Protein 2P8T (pdb70)

Structure (mmCIF, N/CA/C/O backbone):
data_2P8T
#
_entry.id   2P8T
#
_cell.length_a   34.709
_cell.length_b   60.971
_cell.length_c   84.434
_cell.angle_alpha   90.000
_cell.angle_beta   90.000
_cell.angle_gamma   90.000
#
_symmetry.space_group_name_H-M   'P 21 21 21'
#
loop_
_entity.id
_entity.type
_entity.pdbx_description
1 polymer 'Hypothetical protein PH0730'
2 water water
#
loop_
_atom_site.group_PDB
_atom_site.id
_atom_site.type_symbol
_atom_site.label_atom_id
_atom_site.label_alt_id
_atom_site.label_comp_id
_atom_site.label_asym_id
_atom_site.label_entity_id
_atom_site.label_seq_id
_atom_site.pdbx_PDB_ins_code
_atom_site.Cartn_x
_atom_site.Cartn_y
_atom_site.Cartn_z
_atom_site.occupancy
_atom_site.B_iso_or_equiv
_atom_site.auth_seq_id
_atom_site.auth_comp_id
_atom_site.auth_asym_id
_atom_site.auth_atom_id
_atom_site.pdbx_PDB_model_num
ATOM 1 N N . GLU A 1 14 ? -2.491 -0.875 -5.681 1.00 36.40 14 GLU A N 1
ATOM 2 C CA . GLU A 1 14 ? -2.049 -2.259 -5.324 1.00 36.07 14 GLU A CA 1
ATOM 3 C C . GLU A 1 14 ? -0.589 -2.307 -4.857 1.00 34.66 14 GLU A C 1
ATOM 4 O O . GLU A 1 14 ? -0.150 -3.316 -4.296 1.00 35.56 14 GLU A O 1
ATOM 10 N N . TYR A 1 15 ? 0.159 -1.236 -5.119 1.00 33.03 15 TYR A N 1
ATOM 11 C CA . TYR A 1 15 ? 1.504 -1.042 -4.532 1.00 30.64 15 TYR A CA 1
ATOM 12 C C . TYR A 1 15 ? 1.730 0.432 -4.235 1.00 29.58 15 TYR A C 1
ATOM 13 O O . TYR A 1 15 ? 1.121 1.299 -4.868 1.00 29.74 15 TYR A O 1
ATOM 22 N N . THR A 1 16 ? 2.625 0.710 -3.285 1.00 28.57 16 THR A N 1
ATOM 23 C CA . THR A 1 16 ? 2.863 2.070 -2.806 1.00 27.31 16 THR A CA 1
ATOM 24 C C . THR A 1 16 ? 4.284 2.544 -3.149 1.00 26.19 16 THR A C 1
ATOM 25 O O . THR A 1 16 ? 5.110 1.741 -3.561 1.00 25.23 16 THR A O 1
ATOM 29 N N . VAL A 1 17 ? 4.558 3.846 -2.979 1.00 24.99 17 VAL A N 1
ATOM 30 C CA . VAL A 1 17 ? 5.925 4.370 -3.147 1.00 24.72 17 VAL A CA 1
ATOM 31 C C . VAL A 1 17 ? 6.899 3.634 -2.204 1.00 24.45 17 VAL A C 1
ATOM 32 O O . VAL A 1 17 ? 8.059 3.408 -2.554 1.00 23.47 17 VAL A O 1
ATOM 36 N N . GLU A 1 18 ? 6.408 3.209 -1.037 1.00 23.91 18 GLU A N 1
ATOM 37 C CA . GLU A 1 18 ? 7.255 2.508 -0.085 1.00 24.01 18 GLU A CA 1
ATOM 38 C C . GLU A 1 18 ? 7.626 1.151 -0.642 1.00 23.61 18 GLU A C 1
ATOM 39 O O . GLU A 1 18 ? 8.725 0.683 -0.421 1.00 22.29 18 GLU A O 1
ATOM 45 N N . ASP A 1 19 ? 6.700 0.515 -1.372 1.00 23.90 19 ASP A N 1
ATOM 46 C CA . ASP A 1 19 ? 7.007 -0.742 -2.041 1.00 24.35 19 ASP A CA 1
ATOM 47 C C . ASP A 1 19 ? 8.042 -0.529 -3.154 1.00 22.89 19 ASP A C 1
ATOM 48 O O . ASP A 1 19 ? 8.932 -1.349 -3.324 1.00 23.42 19 ASP A O 1
ATOM 53 N N . VAL A 1 20 ? 7.912 0.554 -3.916 1.00 22.13 20 VAL A N 1
ATOM 54 C CA . VAL A 1 20 ? 8.885 0.882 -4.977 1.00 21.67 20 VAL A CA 1
ATOM 55 C C . VAL A 1 20 ? 10.245 1.047 -4.314 1.00 21.15 20 VAL A C 1
ATOM 56 O O . VAL A 1 20 ? 11.211 0.367 -4.695 1.00 21.04 20 VAL A O 1
ATOM 60 N N . LEU A 1 21 ? 10.307 1.893 -3.284 1.00 19.79 21 LEU A N 1
ATOM 61 C CA . LEU A 1 21 ? 11.593 2.119 -2.596 1.00 18.89 21 LEU A CA 1
ATOM 62 C C . LEU A 1 21 ? 12.183 0.821 -2.054 1.00 18.95 21 LEU A C 1
ATOM 63 O O . LEU A 1 21 ? 13.376 0.563 -2.231 1.00 19.79 21 LEU A O 1
ATOM 68 N N . ALA A 1 22 ? 11.343 -0.016 -1.429 1.00 20.05 22 ALA A N 1
ATOM 69 C CA . ALA A 1 22 ? 11.775 -1.309 -0.911 1.00 19.98 22 ALA A CA 1
ATOM 70 C C . ALA A 1 22 ? 12.400 -2.208 -1.972 1.00 20.95 22 ALA A C 1
ATOM 71 O O . ALA A 1 22 ? 13.448 -2.814 -1.729 1.00 20.50 22 ALA A O 1
ATOM 73 N N . VAL A 1 23 ? 11.760 -2.305 -3.138 1.00 21.15 23 VAL A N 1
ATOM 74 C CA . VAL A 1 23 ? 12.283 -3.159 -4.210 1.00 21.50 23 VAL A CA 1
ATOM 75 C C . VAL A 1 23 ? 13.683 -2.695 -4.633 1.00 21.49 23 VAL A C 1
ATOM 76 O O . VAL A 1 23 ? 14.586 -3.504 -4.799 1.00 21.68 23 VAL A O 1
ATOM 80 N N . ILE A 1 24 ? 13.857 -1.389 -4.773 1.00 21.20 24 ILE A N 1
ATOM 81 C CA . ILE A 1 24 ? 15.137 -0.813 -5.163 1.00 22.52 24 ILE A CA 1
ATOM 82 C C . ILE A 1 24 ? 16.208 -1.062 -4.098 1.00 22.98 24 ILE A C 1
ATOM 83 O O . ILE A 1 24 ? 17.345 -1.395 -4.444 1.00 22.99 24 ILE A O 1
ATOM 88 N N . PHE A 1 25 ? 15.850 -0.905 -2.829 1.00 23.77 25 PHE A N 1
ATOM 89 C CA . PHE A 1 25 ? 16.747 -1.353 -1.748 1.00 24.47 25 PHE A CA 1
ATOM 90 C C . PHE A 1 25 ? 17.088 -2.846 -1.854 1.00 25.37 25 PHE A C 1
ATOM 91 O O . PHE A 1 25 ? 18.248 -3.242 -1.689 1.00 25.00 25 PHE A O 1
ATOM 99 N N . LEU A 1 26 ? 16.082 -3.676 -2.127 1.00 26.41 26 LEU A N 1
ATOM 100 C CA . LEU A 1 26 ? 16.283 -5.133 -2.147 1.00 27.60 26 LEU A CA 1
ATOM 101 C C . LEU A 1 26 ? 17.166 -5.599 -3.289 1.00 28.99 26 LEU A C 1
ATOM 102 O O . LEU A 1 26 ? 17.973 -6.518 -3.119 1.00 29.22 26 LEU A O 1
ATOM 107 N N . LEU A 1 27 ? 17.021 -4.953 -4.444 1.00 29.58 27 LEU A N 1
ATOM 108 C CA . LEU A 1 27 ? 17.725 -5.357 -5.664 1.00 31.39 27 LEU A CA 1
ATOM 109 C C . LEU A 1 27 ? 19.206 -4.946 -5.734 1.00 32.54 27 LEU A C 1
ATOM 110 O O . LEU A 1 27 ? 19.760 -4.751 -6.820 1.00 33.28 27 LEU A O 1
ATOM 115 N N . LYS A 1 28 ? 19.854 -4.817 -4.577 1.00 34.60 28 LYS A N 1
ATOM 116 C CA . LYS A 1 28 ? 21.315 -4.682 -4.529 1.00 36.91 28 LYS A CA 1
ATOM 117 C C . LYS A 1 28 ? 21.942 -5.943 -5.115 1.00 38.57 28 LYS A C 1
ATOM 118 O O . LYS A 1 28 ? 23.066 -5.911 -5.650 1.00 39.09 28 LYS A O 1
ATOM 124 N N . GLU A 1 29 ? 21.199 -7.044 -4.996 1.00 40.09 29 GLU A N 1
ATOM 125 C CA . GLU A 1 29 ? 21.513 -8.311 -5.649 1.00 42.20 29 GLU A CA 1
ATOM 126 C C . GLU A 1 29 ? 20.345 -8.719 -6.569 1.00 42.78 29 GLU A C 1
ATOM 127 O O . GLU A 1 29 ? 19.178 -8.430 -6.255 1.00 42.58 29 GLU A O 1
ATOM 133 N N . PRO A 1 30 ? 20.650 -9.378 -7.711 1.00 43.59 30 PRO A N 1
ATOM 134 C CA . PRO A 1 30 ? 19.577 -9.908 -8.561 1.00 44.13 30 PRO A CA 1
ATOM 135 C C . PRO A 1 30 ? 18.651 -10.822 -7.766 1.00 44.73 30 PRO A C 1
ATOM 136 O O . PRO A 1 30 ? 19.131 -11.658 -7.001 1.00 45.47 30 PRO A O 1
ATOM 140 N N . LEU A 1 31 ? 17.340 -10.640 -7.917 1.00 45.26 31 LEU A N 1
ATOM 141 C CA . LEU A 1 31 ? 16.349 -11.423 -7.165 1.00 45.69 31 LEU A CA 1
ATOM 142 C C . LEU A 1 31 ? 15.185 -11.889 -8.036 1.00 46.20 31 LEU A C 1
ATOM 143 O O . LEU A 1 31 ? 14.791 -11.201 -8.977 1.00 45.97 31 LEU A O 1
ATOM 148 N N . GLY A 1 32 ? 14.631 -13.050 -7.699 1.00 46.69 32 GLY A N 1
ATOM 149 C CA . GLY A 1 32 ? 13.452 -13.577 -8.380 1.00 47.46 32 GLY A CA 1
ATOM 150 C C . GLY A 1 32 ? 12.171 -12.990 -7.824 1.00 47.97 32 GLY A C 1
ATOM 151 O O . GLY A 1 32 ? 12.149 -12.486 -6.700 1.00 47.85 32 GLY A O 1
ATOM 152 N N . ARG A 1 33 ? 11.102 -13.064 -8.615 1.00 48.32 33 ARG A N 1
ATOM 153 C CA . ARG A 1 33 ? 9.802 -12.489 -8.249 1.00 48.90 33 ARG A CA 1
ATOM 154 C C . ARG A 1 33 ? 9.168 -13.056 -6.974 1.00 48.76 33 ARG A C 1
ATOM 155 O O . ARG A 1 33 ? 8.494 -12.329 -6.240 1.00 48.30 33 ARG A O 1
ATOM 163 N N . LYS A 1 34 ? 9.387 -14.342 -6.707 1.00 48.91 34 LYS A N 1
ATOM 164 C CA . LYS A 1 34 ? 8.830 -14.974 -5.508 1.00 49.37 34 LYS A CA 1
ATOM 165 C C . LYS A 1 34 ? 9.594 -14.577 -4.235 1.00 49.01 34 LYS A C 1
ATOM 166 O O . LYS A 1 34 ? 8.984 -14.422 -3.175 1.00 49.23 34 LYS A O 1
ATOM 172 N N . GLN A 1 35 ? 10.913 -14.409 -4.349 1.00 48.99 35 GLN A N 1
ATOM 173 C CA . GLN A 1 35 ? 11.740 -13.863 -3.259 1.00 48.80 35 GLN A CA 1
ATOM 174 C C . GLN A 1 35 ? 11.318 -12.437 -2.893 1.00 48.58 35 GLN A C 1
ATOM 175 O O . GLN A 1 35 ? 11.217 -12.091 -1.715 1.00 48.50 35 GLN A O 1
ATOM 181 N N . ILE A 1 36 ? 11.077 -11.615 -3.910 1.00 48.12 36 ILE A N 1
ATOM 182 C CA . ILE A 1 36 ? 10.576 -10.261 -3.702 1.00 47.82 36 ILE A CA 1
ATOM 183 C C . ILE A 1 36 ? 9.230 -10.301 -2.963 1.00 47.88 36 ILE A C 1
ATOM 184 O O . ILE A 1 36 ? 9.037 -9.584 -1.976 1.00 47.24 36 ILE A O 1
ATOM 189 N N . SER A 1 37 ? 8.316 -11.154 -3.435 1.00 48.04 37 SER A N 1
ATOM 190 C CA . SER A 1 37 ? 6.991 -11.328 -2.826 1.00 48.67 37 SER A CA 1
ATOM 191 C C . SER A 1 37 ? 7.045 -11.649 -1.333 1.00 48.76 37 SER A C 1
ATOM 192 O O . SER A 1 37 ? 6.257 -11.111 -0.553 1.00 48.47 37 SER A O 1
ATOM 195 N N . GLU A 1 38 ? 7.971 -12.530 -0.954 1.00 49.14 38 GLU A N 1
ATOM 196 C CA . GLU A 1 38 ? 8.117 -12.962 0.437 1.00 49.98 38 GLU A CA 1
ATOM 197 C C . GLU A 1 38 ? 8.673 -11.843 1.325 1.00 49.61 38 GLU A C 1
ATOM 198 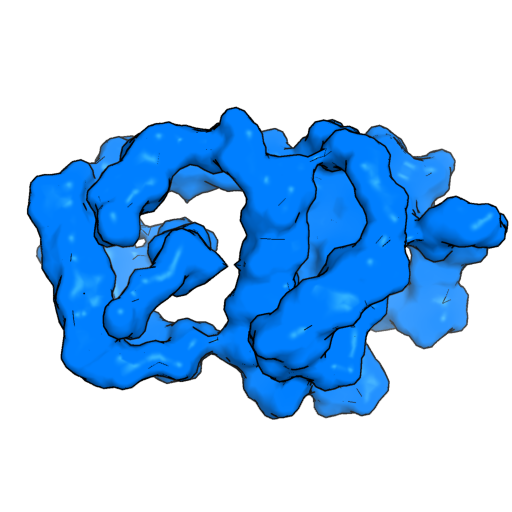O O . GLU A 1 38 ? 8.195 -11.629 2.440 1.00 49.76 38 GLU A O 1
ATOM 204 N N . ARG A 1 39 ? 9.664 -11.123 0.806 1.00 49.44 39 ARG A N 1
ATOM 205 C CA . ARG A 1 39 ? 10.372 -10.094 1.570 1.00 49.23 39 ARG A CA 1
ATOM 206 C C . ARG A 1 39 ? 9.597 -8.781 1.692 1.00 48.68 39 ARG A C 1
ATOM 207 O O . ARG A 1 39 ? 9.810 -8.015 2.639 1.00 48.63 39 ARG A O 1
ATOM 215 N N . LEU A 1 40 ? 8.705 -8.521 0.739 1.00 47.95 40 LEU A N 1
ATOM 216 C CA . LEU A 1 40 ? 7.845 -7.336 0.780 1.00 47.24 40 LEU A CA 1
ATOM 217 C C . LEU A 1 40 ? 6.525 -7.619 1.484 1.00 46.79 40 LEU A C 1
ATOM 218 O O . LEU A 1 40 ? 5.880 -6.699 1.990 1.00 46.74 40 LEU A O 1
ATOM 223 N N . GLU A 1 41 ? 6.123 -8.891 1.490 1.00 46.57 41 GLU A N 1
ATOM 224 C CA . GLU A 1 41 ? 4.808 -9.314 1.978 1.00 46.24 41 GLU A CA 1
ATOM 225 C C . GLU A 1 41 ? 3.727 -8.658 1.112 1.00 45.86 41 GLU A C 1
ATOM 226 O O . GLU A 1 41 ? 2.781 -8.054 1.626 1.00 46.16 41 GLU A O 1
ATOM 232 N N . LEU A 1 42 ? 3.899 -8.768 -0.204 1.00 45.38 42 LEU A N 1
ATOM 233 C CA . LEU A 1 42 ? 2.949 -8.228 -1.181 1.00 45.14 42 LEU A CA 1
ATOM 234 C C . LEU A 1 42 ? 2.330 -9.334 -2.027 1.00 44.66 42 LEU A C 1
ATOM 235 O O . LEU A 1 42 ? 2.975 -10.348 -2.308 1.00 44.28 42 LEU A O 1
ATOM 240 N N . GLY A 1 43 ? 1.085 -9.116 -2.443 1.00 44.62 43 GLY A N 1
ATOM 241 C CA . GLY A 1 43 ? 0.362 -10.066 -3.291 1.00 44.32 43 GLY A CA 1
ATOM 242 C C . GLY A 1 43 ? 1.051 -10.329 -4.616 1.00 44.29 43 GLY A C 1
ATOM 243 O O . GLY A 1 43 ? 1.824 -9.493 -5.098 1.00 44.17 43 GLY A O 1
ATOM 244 N N . GLU A 1 44 ? 0.777 -11.493 -5.208 1.00 44.02 44 GLU A N 1
ATOM 245 C CA . GLU A 1 44 ? 1.376 -11.856 -6.494 1.00 43.87 44 GLU A CA 1
ATOM 246 C C . GLU A 1 44 ? 0.996 -10.864 -7.598 1.00 42.42 44 GLU A C 1
ATOM 247 O O . GLU A 1 44 ? 1.840 -10.466 -8.394 1.00 42.30 44 GLU A O 1
ATOM 253 N N . GLY A 1 45 ? -0.272 -10.458 -7.626 1.00 41.17 45 GLY A N 1
ATOM 254 C CA . GLY A 1 45 ? -0.747 -9.480 -8.601 1.00 38.83 45 GLY A CA 1
ATOM 255 C C . GLY A 1 45 ? -0.021 -8.158 -8.457 1.00 37.44 45 GLY A C 1
ATOM 256 O O . GLY A 1 45 ? 0.402 -7.565 -9.447 1.00 36.73 45 GLY A O 1
ATOM 257 N N . SER A 1 46 ? 0.120 -7.715 -7.210 1.00 36.17 46 SER A N 1
ATOM 258 C CA . SER A 1 46 ? 0.818 -6.477 -6.857 1.00 35.08 46 SER A CA 1
ATOM 259 C C . SER A 1 46 ? 2.314 -6.485 -7.208 1.00 33.69 46 SER A C 1
ATOM 260 O O . SER A 1 46 ? 2.818 -5.521 -7.777 1.00 32.99 46 SER A O 1
ATOM 263 N N . VAL A 1 47 ? 3.010 -7.562 -6.857 1.00 32.49 47 VAL A N 1
ATOM 264 C CA . VAL A 1 47 ? 4.425 -7.701 -7.206 1.00 31.78 47 VAL A CA 1
ATOM 265 C C . VAL A 1 47 ? 4.617 -7.768 -8.725 1.00 30.86 47 VAL A C 1
ATOM 266 O O . VAL A 1 47 ? 5.520 -7.139 -9.262 1.00 30.34 47 VAL A O 1
ATOM 270 N N . ARG A 1 48 ? 3.772 -8.537 -9.408 1.00 29.97 48 ARG A N 1
ATOM 271 C CA . ARG A 1 48 ? 3.863 -8.668 -10.862 1.00 28.82 48 ARG A CA 1
ATOM 272 C C . ARG A 1 48 ? 3.746 -7.314 -11.528 1.00 26.70 48 ARG A C 1
ATOM 273 O O . ARG A 1 48 ? 4.538 -6.983 -12.417 1.00 26.73 48 ARG A O 1
ATOM 281 N N . THR A 1 49 ? 2.764 -6.532 -11.088 1.00 24.69 49 THR A N 1
ATOM 282 C CA . THR A 1 49 ? 2.484 -5.242 -11.684 1.00 23.41 49 THR A CA 1
ATOM 283 C C . THR A 1 49 ? 3.607 -4.251 -11.401 1.00 22.26 49 THR A C 1
ATOM 284 O O . THR A 1 49 ? 4.033 -3.518 -12.288 1.00 20.80 49 THR A O 1
ATOM 288 N N . LEU A 1 50 ? 4.068 -4.247 -10.155 1.00 21.59 50 LEU A N 1
ATOM 289 C CA . LEU A 1 50 ? 5.201 -3.425 -9.762 1.00 20.81 50 LEU A CA 1
ATOM 290 C C . LEU A 1 50 ? 6.434 -3.731 -10.618 1.00 20.40 50 LEU A C 1
ATOM 291 O O . LEU A 1 50 ? 7.023 -2.799 -11.160 1.00 20.45 50 LEU A O 1
ATOM 296 N N . LEU A 1 51 ? 6.792 -5.008 -10.765 1.00 20.10 51 LEU A N 1
ATOM 297 C CA . LEU A 1 51 ? 7.976 -5.404 -11.561 1.00 20.35 51 LEU A CA 1
ATOM 298 C C . LEU A 1 51 ? 7.806 -5.088 -13.045 1.00 20.57 51 LEU A C 1
ATOM 299 O O . LEU A 1 51 ? 8.753 -4.671 -13.724 1.00 19.49 51 LEU A O 1
ATOM 304 N N . ARG A 1 52 ? 6.582 -5.246 -13.550 1.00 20.09 52 ARG A N 1
ATOM 305 C CA . ARG A 1 52 ? 6.318 -4.833 -14.922 1.00 19.76 52 ARG A CA 1
ATOM 306 C C . ARG A 1 52 ? 6.478 -3.336 -15.113 1.00 18.90 52 ARG A C 1
ATOM 307 O O . ARG A 1 52 ? 7.085 -2.909 -16.089 1.00 17.03 52 ARG A O 1
ATOM 315 N N . LYS A 1 53 ? 5.968 -2.523 -14.183 1.00 17.80 53 LYS A N 1
ATOM 316 C CA . LYS A 1 53 ? 6.151 -1.087 -14.324 1.00 17.17 53 LYS A CA 1
ATOM 317 C C . LYS A 1 53 ? 7.632 -0.742 -14.282 1.00 16.91 53 LYS A C 1
ATOM 318 O O . LYS A 1 53 ? 8.099 0.051 -15.090 1.00 16.32 53 LYS A O 1
ATOM 324 N N . LEU A 1 54 ? 8.359 -1.347 -13.343 1.00 16.72 54 LEU A N 1
ATOM 325 C CA . LEU A 1 54 ? 9.815 -1.115 -13.275 1.00 17.14 54 LEU A CA 1
ATOM 326 C C . LEU A 1 54 ? 10.498 -1.514 -14.581 1.00 16.85 54 LEU A C 1
ATOM 327 O O . LEU A 1 54 ? 11.349 -0.772 -15.075 1.00 17.92 54 LEU A O 1
ATOM 332 N N . SER A 1 55 ? 10.056 -2.619 -15.189 1.00 17.50 55 SER A N 1
ATOM 333 C CA . SER A 1 55 ? 10.595 -3.034 -16.503 1.00 18.10 55 SER A CA 1
ATOM 334 C C . SER A 1 55 ? 10.305 -2.035 -17.638 1.00 17.56 55 SER A C 1
ATOM 335 O O . SER A 1 55 ? 11.189 -1.705 -18.435 1.00 16.54 55 SER A O 1
ATOM 338 N N . HIS A 1 56 ? 9.062 -1.541 -17.699 1.00 17.21 56 HIS A N 1
ATOM 339 C CA . HIS A 1 56 ? 8.661 -0.593 -18.727 1.00 17.37 56 HIS A CA 1
ATOM 340 C C . HIS A 1 56 ? 9.481 0.668 -18.622 1.00 17.76 56 HIS A C 1
ATOM 341 O O . HIS A 1 56 ? 9.888 1.238 -19.636 1.00 17.86 56 HIS A O 1
ATOM 348 N N . LEU A 1 57 ? 9.770 1.062 -17.385 1.00 16.93 57 LEU A N 1
ATOM 349 C CA . LEU A 1 57 ? 10.502 2.282 -17.118 1.00 17.87 57 LEU A CA 1
ATOM 350 C C . LEU A 1 57 ? 12.029 2.104 -17.210 1.00 18.56 57 LEU A C 1
ATOM 351 O O . LEU A 1 57 ? 12.774 3.044 -16.937 1.00 18.37 57 LEU A O 1
ATOM 356 N N . ASP A 1 58 ? 12.463 0.912 -17.605 1.00 19.17 58 ASP A N 1
ATOM 357 C CA . ASP A 1 58 ? 13.898 0.583 -17.796 1.00 20.54 58 ASP A CA 1
ATOM 358 C C . ASP A 1 58 ? 14.665 0.754 -16.485 1.00 20.80 58 ASP A C 1
ATOM 359 O O . ASP A 1 58 ? 15.819 1.208 -16.472 1.00 20.82 58 ASP A O 1
ATOM 364 N N . ILE A 1 59 ? 14.005 0.407 -15.386 1.00 19.85 59 ILE A N 1
ATOM 365 C CA . ILE A 1 59 ? 14.638 0.495 -14.079 1.00 20.58 59 ILE A CA 1
ATOM 366 C C . ILE A 1 59 ? 15.191 -0.854 -13.694 1.00 20.85 59 ILE A C 1
ATOM 367 O O . ILE A 1 59 ? 16.241 -0.939 -13.058 1.00 21.66 59 ILE A O 1
ATOM 372 N N . ILE A 1 60 ? 14.491 -1.903 -14.100 1.00 22.48 60 ILE A N 1
ATOM 373 C CA . ILE A 1 60 ? 14.969 -3.278 -13.937 1.00 23.52 60 ILE A CA 1
ATOM 374 C C . ILE A 1 60 ? 14.890 -4.059 -15.248 1.00 25.39 60 ILE A C 1
ATOM 375 O O . ILE A 1 60 ? 14.188 -3.665 -16.186 1.00 25.14 60 ILE A O 1
ATOM 380 N N . ARG A 1 61 ? 15.642 -5.151 -15.301 1.00 26.77 61 ARG A N 1
ATOM 381 C CA . ARG A 1 61 ? 15.567 -6.106 -16.397 1.00 29.16 61 ARG A CA 1
ATOM 382 C C . ARG A 1 61 ? 15.576 -7.494 -15.787 1.00 30.70 61 ARG A C 1
ATOM 383 O O . ARG A 1 61 ? 16.049 -7.669 -14.664 1.00 30.26 61 ARG A O 1
ATOM 391 N N . SER A 1 62 ? 15.030 -8.472 -16.515 1.00 32.79 62 SER A N 1
ATOM 392 C CA . SER A 1 62 ? 14.917 -9.847 -16.024 1.00 35.00 62 SER A CA 1
ATOM 393 C C . SER A 1 62 ? 15.850 -10.802 -16.766 1.00 36.21 62 SER A C 1
ATOM 394 O O . SER A 1 62 ? 15.977 -10.721 -17.989 1.00 35.76 62 SER A O 1
ATOM 397 N N . LYS A 1 63 ? 16.488 -11.696 -16.003 1.00 37.68 63 LYS A N 1
ATOM 398 C CA . LYS A 1 63 ? 17.447 -12.696 -16.519 1.00 39.36 63 LYS A CA 1
ATOM 399 C C . LYS A 1 63 ? 18.547 -12.106 -17.393 1.00 39.56 63 LYS A C 1
ATOM 400 O O . LYS A 1 63 ? 19.272 -11.207 -16.961 1.00 40.59 63 LYS A O 1
ATOM 406 N N . GLY A 1 66 ? 16.879 -14.015 -12.199 1.00 34.86 66 GLY A N 1
ATOM 407 C CA . GLY A 1 66 ? 16.327 -12.964 -11.344 1.00 34.40 66 GLY A CA 1
ATOM 408 C C . GLY A 1 66 ? 16.397 -11.568 -11.933 1.00 34.23 66 GLY A C 1
ATOM 409 O O . GLY A 1 66 ? 17.076 -11.321 -12.936 1.00 34.84 66 GLY A O 1
ATOM 410 N N . HIS A 1 67 ? 15.695 -10.646 -11.278 1.00 33.41 67 HIS A N 1
ATOM 411 C CA . HIS A 1 67 ? 15.596 -9.270 -11.728 1.00 32.82 67 HIS A CA 1
ATOM 412 C C . HIS A 1 67 ? 16.773 -8.455 -11.211 1.00 32.18 67 HIS A C 1
ATOM 413 O O . HIS A 1 67 ? 17.236 -8.645 -10.083 1.00 32.22 67 HIS A O 1
ATOM 420 N N . PHE A 1 68 ? 17.282 -7.572 -12.050 1.00 31.38 68 PHE A N 1
ATOM 421 C CA . PHE A 1 68 ? 18.383 -6.723 -11.633 1.00 31.26 68 PHE A CA 1
ATOM 422 C C . PHE A 1 68 ? 18.170 -5.316 -12.108 1.00 30.49 68 PHE A C 1
ATOM 423 O O . PHE A 1 68 ? 17.412 -5.066 -13.044 1.00 29.83 68 PHE A O 1
ATOM 431 N N . LEU A 1 69 ? 18.886 -4.409 -11.463 1.00 29.30 69 LEU A N 1
ATOM 432 C CA . LEU A 1 69 ? 18.843 -3.004 -11.773 1.00 28.17 69 LEU A CA 1
ATOM 433 C C . LEU A 1 69 ? 19.620 -2.712 -13.047 1.00 27.36 69 LEU A C 1
ATOM 434 O O . LEU A 1 69 ? 20.733 -3.208 -13.241 1.00 27.23 69 LEU A O 1
ATOM 439 N N . THR A 1 70 ? 19.005 -1.929 -13.921 1.00 25.51 70 THR A N 1
ATOM 440 C CA . THR A 1 70 ? 19.644 -1.423 -15.133 1.00 24.91 70 THR A CA 1
ATOM 441 C C . THR A 1 70 ? 20.589 -0.289 -14.727 1.00 25.54 70 THR A C 1
ATOM 442 O O . THR A 1 70 ? 20.694 0.030 -13.539 1.00 25.57 70 THR A O 1
ATOM 446 N N . LEU A 1 71 ? 21.242 0.339 -15.706 1.00 25.41 71 LEU A N 1
ATOM 447 C CA . LEU A 1 71 ? 22.072 1.519 -15.432 1.00 24.88 71 LEU A CA 1
ATOM 448 C C . LEU A 1 71 ? 21.236 2.663 -14.835 1.00 24.67 71 LEU A C 1
ATOM 449 O O . LEU A 1 71 ? 21.644 3.298 -13.857 1.00 23.54 71 LEU A O 1
ATOM 454 N N . LYS A 1 72 ? 20.045 2.876 -15.387 1.00 23.07 72 LYS A N 1
ATOM 455 C CA . LYS A 1 72 ? 19.087 3.819 -14.783 1.00 22.75 72 LYS A CA 1
ATOM 456 C C . LYS A 1 72 ? 18.720 3.416 -13.343 1.00 21.53 72 LYS A C 1
ATOM 457 O O . LYS A 1 72 ? 18.726 4.270 -12.441 1.00 22.07 72 LYS A O 1
ATOM 463 N N . GLY A 1 73 ? 18.425 2.132 -13.117 1.00 20.68 73 GLY A N 1
ATOM 464 C CA . GLY A 1 73 ? 18.082 1.633 -11.784 1.00 21.93 73 GLY A CA 1
ATOM 465 C C . GLY A 1 73 ? 19.214 1.787 -10.766 1.00 22.64 73 GLY A C 1
ATOM 466 O O . GLY A 1 73 ? 18.976 2.132 -9.607 1.00 21.61 73 GLY A O 1
ATOM 467 N N . LYS A 1 74 ? 20.448 1.523 -11.210 1.00 22.54 74 LYS A N 1
ATOM 468 C CA . LYS A 1 74 ? 21.640 1.742 -10.383 1.00 24.33 74 LYS A CA 1
ATOM 469 C C . LYS A 1 74 ? 21.889 3.213 -10.032 1.00 24.20 74 LYS A C 1
ATOM 470 O O . LYS A 1 74 ? 22.325 3.516 -8.911 1.00 24.44 74 LYS A O 1
ATOM 476 N N . GLU A 1 75 ? 21.632 4.118 -10.973 1.00 24.06 75 GLU A N 1
ATOM 477 C CA . GLU A 1 75 ? 21.806 5.545 -10.729 1.00 25.00 75 GLU A CA 1
ATOM 478 C C . GLU A 1 75 ? 20.765 5.980 -9.697 1.00 23.66 75 GLU A C 1
ATOM 479 O O . GLU A 1 75 ? 21.042 6.797 -8.820 1.00 22.99 75 GLU A O 1
ATOM 485 N N . ILE A 1 76 ? 19.564 5.423 -9.810 1.00 22.34 76 ILE A N 1
ATOM 486 C CA . ILE A 1 76 ? 18.518 5.721 -8.830 1.00 21.31 76 ILE A CA 1
ATOM 487 C C . ILE A 1 76 ? 18.893 5.244 -7.429 1.00 20.93 76 ILE A C 1
ATOM 488 O O . ILE A 1 76 ? 18.782 6.008 -6.474 1.00 20.34 76 ILE A O 1
ATOM 493 N N . ARG A 1 77 ? 19.333 3.990 -7.318 1.00 20.32 77 ARG A N 1
ATOM 494 C CA . ARG A 1 77 ? 19.775 3.422 -6.041 1.00 21.19 77 ARG A CA 1
ATOM 495 C C . ARG A 1 77 ? 20.939 4.202 -5.432 1.00 21.76 77 ARG A C 1
ATOM 496 O O . ARG A 1 77 ? 20.986 4.421 -4.215 1.00 20.39 77 ARG A O 1
ATOM 504 N N . ASP A 1 78 ? 21.890 4.605 -6.273 1.00 22.47 78 ASP A N 1
ATOM 505 C CA . ASP A 1 78 ? 23.033 5.381 -5.779 1.00 24.04 78 ASP A CA 1
ATOM 506 C C . ASP A 1 78 ? 22.577 6.700 -5.183 1.00 24.30 78 ASP A C 1
ATOM 507 O O . ASP A 1 78 ? 23.047 7.116 -4.112 1.00 24.70 78 ASP A O 1
ATOM 512 N N . LYS A 1 79 ? 21.635 7.342 -5.864 1.00 23.84 79 LYS A N 1
ATOM 513 C CA . LYS A 1 79 ? 20.989 8.524 -5.346 1.00 25.19 79 LYS A CA 1
ATOM 514 C C . LYS A 1 79 ? 20.276 8.263 -4.001 1.00 23.60 79 LYS A C 1
ATOM 515 O O . LYS A 1 79 ? 20.352 9.093 -3.115 1.00 22.80 79 LYS A O 1
ATOM 521 N N . LEU A 1 80 ? 19.610 7.115 -3.857 1.00 22.84 80 LEU A N 1
ATOM 522 C CA . LEU A 1 80 ? 18.960 6.773 -2.577 1.00 22.84 80 LEU A CA 1
ATOM 523 C C . LEU A 1 80 ? 19.967 6.601 -1.455 1.00 23.00 80 LEU A C 1
ATOM 524 O O . LEU A 1 80 ? 19.748 7.076 -0.332 1.00 22.79 80 LEU A O 1
ATOM 529 N N . LEU A 1 81 ? 21.088 5.963 -1.780 1.00 23.18 81 LEU A N 1
ATOM 530 C CA . LEU A 1 81 ? 22.141 5.725 -0.805 1.00 24.39 81 LEU A CA 1
ATOM 531 C C . LEU A 1 81 ? 22.932 6.975 -0.457 1.00 24.53 81 LEU A C 1
ATOM 532 O O . LEU A 1 81 ? 23.696 6.972 0.513 1.00 25.60 81 LEU A O 1
ATOM 537 N N . SER A 1 82 ? 22.757 8.043 -1.230 1.00 24.67 82 SER A N 1
ATOM 538 C CA . SER A 1 82 ? 23.288 9.357 -0.840 1.00 25.05 82 SER A CA 1
ATOM 539 C C . SER A 1 82 ? 22.480 10.011 0.288 1.00 24.92 82 SER A C 1
ATOM 540 O O . SER A 1 82 ? 22.994 10.892 0.977 1.00 25.47 82 SER A O 1
ATOM 543 N N . MET A 1 83 ? 21.226 9.600 0.471 1.00 23.45 83 MET A N 1
ATOM 544 C CA . MET A 1 83 ? 20.367 10.220 1.482 1.00 23.20 83 MET A CA 1
ATOM 545 C C . MET A 1 83 ? 19.973 9.275 2.625 1.00 22.72 83 MET A C 1
ATOM 546 O O . MET A 1 83 ? 19.446 9.717 3.652 1.00 22.35 83 MET A O 1
ATOM 551 N N . PHE A 1 84 ? 20.233 7.984 2.414 1.00 21.61 84 PHE A N 1
ATOM 552 C CA . PHE A 1 84 ? 19.937 6.907 3.365 1.00 21.54 84 PHE A CA 1
ATOM 553 C C . PHE A 1 84 ? 21.105 5.942 3.460 1.00 22.16 84 PHE A C 1
ATOM 554 O O . PHE A 1 84 ? 21.906 5.810 2.530 1.00 22.45 84 PHE A O 1
ATOM 562 N N . SER A 1 85 ? 21.200 5.249 4.587 1.00 21.97 85 SER A N 1
ATOM 563 C CA . SER A 1 85 ? 22.130 4.128 4.704 1.00 22.22 85 SER A CA 1
ATOM 564 C C . SER A 1 85 ? 21.484 2.901 4.087 1.00 22.25 85 SER A C 1
ATOM 565 O O . SER A 1 85 ? 20.282 2.906 3.820 1.00 22.94 85 SER A O 1
ATOM 568 N N . GLU A 1 86 ? 22.268 1.858 3.827 1.00 22.44 86 GLU A N 1
ATOM 569 C CA . GLU A 1 86 ? 21.689 0.545 3.539 1.00 23.04 86 GLU A CA 1
ATOM 570 C C . GLU A 1 86 ? 20.811 0.104 4.728 1.00 22.84 86 GLU A C 1
ATOM 571 O O . GLU A 1 86 ? 21.300 0.068 5.845 1.00 23.26 86 GLU A O 1
ATOM 577 N N . PRO A 1 87 ? 19.521 -0.242 4.493 1.00 23.25 87 PRO A N 1
ATOM 578 C CA . PRO A 1 87 ? 18.698 -0.757 5.612 1.00 22.85 87 PRO A CA 1
ATOM 579 C C . PRO A 1 87 ? 19.329 -2.005 6.220 1.00 23.48 87 PRO A C 1
ATOM 580 O O . PRO A 1 87 ? 19.819 -2.867 5.485 1.00 23.78 87 PRO A O 1
ATOM 584 N N . ILE A 1 88 ? 19.355 -2.086 7.548 1.00 23.68 88 ILE A N 1
ATOM 585 C CA . ILE A 1 88 ? 19.993 -3.225 8.205 1.00 24.70 88 ILE A CA 1
ATOM 586 C C . ILE A 1 88 ? 19.058 -3.894 9.202 1.00 23.68 88 ILE A C 1
ATOM 587 O O . ILE A 1 88 ? 18.311 -3.228 9.902 1.00 23.47 88 ILE A O 1
ATOM 592 N N . GLY A 1 89 ? 19.088 -5.219 9.218 1.00 23.98 89 GLY A N 1
ATOM 593 C CA . GLY A 1 89 ? 18.228 -5.992 10.105 1.00 23.68 89 GLY A CA 1
ATOM 594 C C . GLY A 1 89 ? 18.757 -5.949 11.518 1.00 23.73 89 GLY A C 1
ATOM 595 O O . GLY A 1 89 ? 19.939 -6.184 11.756 1.00 24.17 89 GLY A O 1
ATOM 596 N N . VAL A 1 90 ? 17.867 -5.668 12.463 1.00 23.96 90 VAL A N 1
ATOM 597 C CA . VAL A 1 90 ? 18.192 -5.689 13.878 1.00 23.78 90 VAL A CA 1
ATOM 598 C C . VAL A 1 90 ? 17.105 -6.486 14.615 1.00 24.43 90 VAL A C 1
ATOM 599 O O . VAL A 1 90 ? 16.164 -6.997 14.001 1.00 23.76 90 VAL A O 1
ATOM 603 N N . SER A 1 91 ? 17.240 -6.592 15.928 1.00 25.25 91 SER A N 1
ATOM 604 C CA . SER A 1 91 ? 16.210 -7.218 16.751 1.00 26.26 91 SER A CA 1
ATOM 605 C C . SER A 1 91 ? 15.929 -6.323 17.961 1.00 26.16 91 SER A C 1
ATOM 606 O O . SER A 1 91 ? 16.855 -5.863 18.633 1.00 25.44 91 SER A O 1
ATOM 609 N N . VAL A 1 92 ? 14.651 -6.042 18.221 1.00 25.96 92 VAL A N 1
ATOM 610 C CA . VAL A 1 92 ? 14.291 -5.168 19.334 1.00 26.88 92 VAL A CA 1
ATOM 611 C C . VAL A 1 92 ? 13.334 -5.951 20.223 1.00 28.50 92 VAL A C 1
ATOM 612 O O . VAL A 1 92 ? 12.261 -6.343 19.771 1.00 28.80 92 VAL A O 1
ATOM 616 N N . ASP A 1 93 ? 13.753 -6.224 21.460 1.00 30.11 93 ASP A N 1
ATOM 617 C CA . ASP A 1 93 ? 12.909 -6.938 22.417 1.00 31.69 93 ASP A CA 1
ATOM 618 C C . ASP A 1 93 ? 12.338 -8.215 21.777 1.00 31.66 93 ASP A C 1
ATOM 619 O O . ASP A 1 93 ? 11.165 -8.539 21.964 1.00 32.40 93 ASP A O 1
ATOM 624 N N . GLY A 1 94 ? 13.163 -8.898 20.984 1.00 31.51 94 GLY A N 1
ATOM 625 C CA . GLY A 1 94 ? 12.780 -10.157 20.338 1.00 30.60 94 GLY A CA 1
ATOM 626 C C . GLY A 1 94 ? 11.958 -10.091 19.054 1.00 30.11 94 GLY A C 1
ATOM 627 O O . GLY A 1 94 ? 11.613 -11.133 18.504 1.00 30.56 94 GLY A O 1
ATOM 628 N N . TYR A 1 95 ? 11.626 -8.882 18.591 1.00 29.20 95 TYR A N 1
ATOM 629 C CA . TYR A 1 95 ? 10.941 -8.678 17.304 1.00 28.78 95 TYR A CA 1
ATOM 630 C C . TYR A 1 95 ? 11.928 -8.301 16.197 1.00 26.92 95 TYR A C 1
ATOM 631 O O . TYR A 1 95 ? 12.899 -7.591 16.467 1.00 25.22 95 TYR A O 1
ATOM 640 N N . PRO A 1 96 ? 11.674 -8.753 14.947 1.00 26.03 96 PRO A N 1
ATOM 641 C CA . PRO A 1 96 ? 12.537 -8.283 13.846 1.00 24.77 96 PRO A CA 1
ATOM 642 C C . PRO A 1 96 ? 12.404 -6.783 13.637 1.00 23.58 96 PRO A C 1
ATOM 643 O O . PRO A 1 96 ? 11.300 -6.257 13.671 1.00 22.75 96 PRO A O 1
ATOM 647 N N . GLY A 1 97 ? 13.530 -6.116 13.397 1.00 22.44 97 GLY A N 1
ATOM 648 C CA . GLY A 1 97 ? 13.547 -4.687 13.162 1.00 21.76 97 GLY A CA 1
ATOM 649 C C . GLY A 1 97 ? 14.419 -4.277 11.989 1.00 20.83 97 GLY A C 1
ATOM 650 O O . GLY A 1 97 ? 15.148 -5.098 11.421 1.00 20.65 97 GLY A O 1
ATOM 651 N N . ILE A 1 98 ? 14.360 -2.990 11.649 1.00 19.91 98 ILE A N 1
ATOM 652 C CA . ILE A 1 98 ? 15.159 -2.428 10.572 1.00 18.81 98 ILE A CA 1
ATOM 653 C C . ILE A 1 98 ? 15.646 -1.038 11.012 1.00 18.83 98 ILE A C 1
ATOM 654 O O . ILE A 1 98 ? 14.886 -0.265 11.585 1.00 18.38 98 ILE A O 1
ATOM 659 N N . ALA A 1 99 ? 16.919 -0.752 10.769 1.00 17.68 99 ALA A N 1
ATOM 660 C CA . ALA A 1 99 ? 17.464 0.560 11.029 1.00 17.76 99 ALA A CA 1
ATOM 661 C C . ALA A 1 99 ? 17.857 1.183 9.694 1.00 16.98 99 ALA A C 1
ATOM 662 O O . ALA A 1 99 ? 18.450 0.504 8.832 1.00 16.37 99 ALA A O 1
ATOM 664 N N . ILE A 1 100 ? 17.466 2.443 9.522 1.00 16.83 100 ILE A N 1
ATOM 665 C CA . ILE A 1 100 ? 17.867 3.253 8.372 1.00 16.74 100 ILE A CA 1
ATO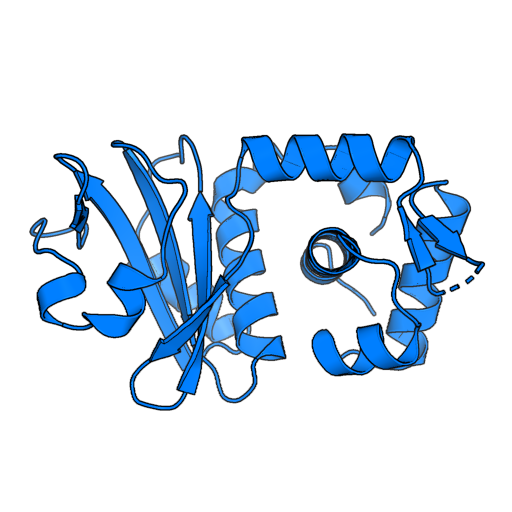M 666 C C . ILE A 1 100 ? 18.361 4.620 8.859 1.00 16.89 100 ILE A C 1
ATOM 667 O O . ILE A 1 100 ? 17.660 5.337 9.581 1.00 17.35 100 ILE A O 1
ATOM 672 N N . VAL A 1 101 ? 19.569 4.986 8.445 1.00 17.15 101 VAL A N 1
ATOM 673 C CA . VAL A 1 101 ? 20.124 6.304 8.733 1.00 17.86 101 VAL A CA 1
ATOM 674 C C . VAL A 1 101 ? 19.601 7.239 7.657 1.00 19.11 101 VAL A C 1
ATOM 675 O O . VAL A 1 101 ? 19.667 6.917 6.452 1.00 18.45 101 VAL A O 1
ATOM 679 N N . VAL A 1 102 ? 19.079 8.381 8.087 1.00 18.42 102 VAL A N 1
ATOM 680 C CA . VAL A 1 102 ? 18.662 9.446 7.165 1.00 19.29 102 VAL A CA 1
ATOM 681 C C . VAL A 1 102 ? 19.695 10.578 7.232 1.00 20.41 102 VAL A C 1
ATOM 682 O O . VAL A 1 102 ? 19.911 11.184 8.284 1.00 19.56 102 VAL A O 1
ATOM 686 N N . LYS A 1 103 ? 20.324 10.846 6.090 1.00 21.33 103 LYS A N 1
ATOM 687 C CA . LYS A 1 103 ? 21.423 11.783 6.006 1.00 22.92 103 LYS A CA 1
ATOM 688 C C . LYS A 1 103 ? 20.896 13.182 5.847 1.00 24.25 103 LYS A C 1
ATOM 689 O O . LYS A 1 103 ? 19.927 13.397 5.129 1.00 23.52 103 LYS A O 1
ATOM 695 N N . ASN A 1 104 ? 21.544 14.127 6.527 1.00 26.12 104 ASN A N 1
ATOM 696 C CA . ASN A 1 104 ? 21.101 15.530 6.610 1.00 27.75 104 ASN A CA 1
ATOM 697 C C . ASN A 1 104 ? 19.575 15.696 6.656 1.00 28.00 104 ASN A C 1
ATOM 698 O O . ASN A 1 104 ? 18.994 16.282 5.737 1.00 28.56 104 ASN A O 1
ATOM 703 N N . PRO A 1 105 ? 18.920 15.181 7.729 1.00 27.75 105 PRO A N 1
ATOM 704 C CA . PRO A 1 105 ? 17.464 15.210 7.830 1.00 27.55 105 PRO A CA 1
ATOM 705 C C . PRO A 1 105 ? 16.939 16.614 8.095 1.00 28.11 105 PRO A C 1
ATOM 706 O O . PRO A 1 105 ? 17.700 17.479 8.541 1.00 27.96 105 PRO A O 1
ATOM 710 N N . PRO A 1 106 ? 15.641 16.847 7.839 1.00 28.63 106 PRO A N 1
ATOM 711 C CA . PRO A 1 106 ? 15.080 18.122 8.296 1.00 29.32 106 PRO A CA 1
ATOM 712 C C . PRO A 1 106 ? 14.822 17.941 9.779 1.00 29.52 106 PRO A C 1
ATOM 713 O O . PRO A 1 106 ? 15.053 16.847 10.309 1.00 29.53 106 PRO A O 1
ATOM 717 N N . GLU A 1 107 ? 14.341 18.963 10.470 1.00 30.51 107 GLU A N 1
ATOM 718 C CA . GLU A 1 107 ? 13.927 18.685 11.834 1.00 30.91 107 GLU A CA 1
ATOM 719 C C . GLU A 1 107 ? 12.591 17.928 11.835 1.00 30.52 107 GLU A C 1
ATOM 720 O O . GLU A 1 107 ? 11.815 17.972 10.862 1.00 31.20 107 GLU A O 1
ATOM 726 N N . PHE A 1 108 ? 12.379 17.170 12.901 1.00 29.40 108 PHE A N 1
ATOM 727 C CA . PHE A 1 108 ? 11.261 16.251 12.996 1.00 28.39 108 PHE A CA 1
ATOM 728 C C . PHE A 1 108 ? 10.822 16.107 14.446 1.00 27.75 108 PHE A C 1
ATOM 729 O O . PHE A 1 108 ? 11.547 16.491 15.382 1.00 27.16 108 PHE A O 1
ATOM 737 N N . LYS A 1 109 ? 9.644 15.521 14.613 1.00 26.91 109 LYS A N 1
ATOM 738 C CA . LYS A 1 109 ? 9.137 15.161 15.916 1.00 27.07 109 LYS A CA 1
ATOM 739 C C . LYS A 1 109 ? 9.081 13.649 15.975 1.00 26.15 109 LYS A C 1
ATOM 740 O O . LYS A 1 109 ? 8.286 13.028 15.265 1.00 25.06 109 LYS A O 1
ATOM 746 N N . SER A 1 110 ? 9.928 13.063 16.819 1.00 25.49 110 SER A N 1
ATOM 747 C CA . SER A 1 110 ? 10.058 11.615 16.905 1.00 25.37 110 SER A CA 1
ATOM 748 C C . SER A 1 110 ? 8.727 10.939 17.201 1.00 24.53 110 SER A C 1
ATOM 749 O O . SER A 1 110 ? 8.413 9.945 16.593 1.00 23.67 110 SER A O 1
ATOM 752 N N . ILE A 1 111 ? 7.941 11.491 18.128 1.00 23.95 111 ILE A N 1
ATOM 753 C CA . ILE A 1 111 ? 6.689 10.846 18.522 1.00 24.02 111 ILE A CA 1
ATOM 754 C C . ILE A 1 111 ? 5.709 10.779 17.340 1.00 23.32 111 ILE A C 1
ATOM 755 O O . ILE A 1 111 ? 5.014 9.782 17.158 1.00 21.74 111 ILE A O 1
ATOM 760 N N . GLU A 1 112 ? 5.699 11.830 16.524 1.00 22.76 112 GLU A N 1
ATOM 761 C CA . GLU A 1 112 ? 4.854 11.870 15.332 1.00 23.28 112 GLU A CA 1
ATOM 762 C C . GLU A 1 112 ? 5.276 10.806 14.327 1.00 22.72 112 GLU A C 1
ATOM 763 O O . GLU A 1 112 ? 4.446 10.081 13.770 1.00 21.90 112 GLU A O 1
ATOM 769 N N . LEU A 1 113 ? 6.584 10.673 14.121 1.00 21.55 113 LEU A N 1
ATOM 770 C CA . LEU A 1 113 ? 7.079 9.675 13.180 1.00 20.73 113 LEU A CA 1
ATOM 771 C C . LEU A 1 113 ? 6.819 8.253 13.686 1.00 20.50 113 LEU A C 1
ATOM 772 O O . LEU A 1 113 ? 6.505 7.361 12.902 1.00 19.79 113 LEU A O 1
ATOM 777 N N . ARG A 1 114 ? 6.939 8.056 15.002 1.00 20.18 114 ARG A N 1
ATOM 778 C CA . ARG A 1 114 ? 6.645 6.764 15.583 1.00 20.85 114 ARG A CA 1
ATOM 779 C C . ARG A 1 114 ? 5.197 6.372 15.282 1.00 20.98 114 ARG A C 1
ATOM 780 O O . ARG A 1 114 ? 4.930 5.249 14.898 1.00 19.66 114 ARG A O 1
ATOM 788 N N . ASP A 1 115 ? 4.280 7.312 15.487 1.00 21.49 115 ASP A N 1
ATOM 789 C CA . ASP A 1 115 ? 2.846 7.077 15.271 1.00 21.76 115 ASP A CA 1
ATOM 790 C C . ASP A 1 115 ? 2.570 6.727 13.808 1.00 21.37 115 ASP A C 1
ATOM 791 O O . ASP A 1 115 ? 1.770 5.823 13.516 1.00 21.16 115 ASP A O 1
ATOM 796 N N . GLU A 1 116 ? 3.244 7.428 12.892 1.00 21.10 116 GLU A N 1
ATOM 797 C CA . GLU A 1 116 ? 3.159 7.091 11.460 1.00 21.37 116 GLU A CA 1
ATOM 798 C C . GLU A 1 116 ? 3.725 5.705 11.192 1.00 20.37 116 GLU A C 1
ATOM 799 O O . GLU A 1 116 ? 3.170 4.965 10.380 1.00 20.73 116 GLU A O 1
ATOM 805 N N . ALA A 1 117 ? 4.802 5.317 11.885 1.00 19.68 117 ALA A N 1
ATOM 806 C CA . ALA A 1 117 ? 5.371 3.965 11.664 1.00 19.52 117 ALA A CA 1
ATOM 807 C C . ALA A 1 117 ? 4.404 2.866 12.123 1.00 19.91 117 ALA A C 1
ATOM 808 O O . ALA A 1 117 ? 4.236 1.860 11.454 1.00 19.19 117 ALA A O 1
ATOM 810 N N . ILE A 1 118 ? 3.777 3.076 13.278 1.00 20.87 118 ILE A N 1
ATOM 811 C CA . ILE A 1 118 ? 2.794 2.118 13.800 1.00 22.45 118 ILE A CA 1
ATOM 812 C C . ILE A 1 118 ? 1.555 2.009 12.872 1.00 23.23 118 ILE A C 1
ATOM 813 O O . ILE A 1 118 ? 1.013 0.903 12.679 1.00 23.84 118 ILE A O 1
ATOM 818 N N . LYS A 1 119 ? 1.14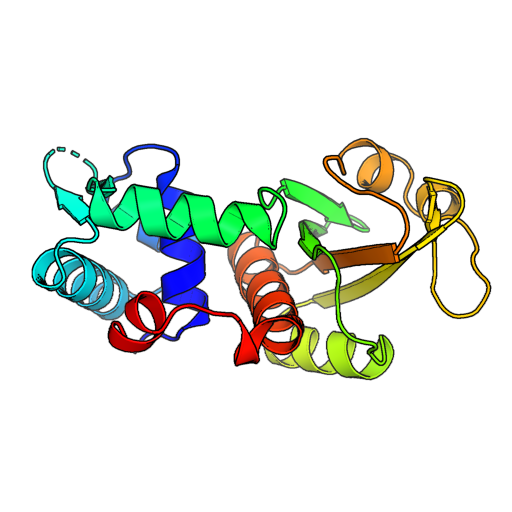0 3.131 12.282 1.00 24.22 119 LYS A N 1
ATOM 819 C CA . LYS A 1 119 ? 0.091 3.125 11.237 1.00 25.86 119 LYS A CA 1
ATOM 820 C C . LYS A 1 119 ? 0.467 2.241 10.045 1.00 26.23 119 LYS A C 1
ATOM 821 O O . LYS A 1 119 ? -0.399 1.620 9.435 1.00 26.81 119 LYS A O 1
ATOM 827 N N . PHE A 1 120 ? 1.763 2.190 9.730 1.00 26.26 120 PHE A N 1
ATOM 828 C CA . PHE A 1 120 ? 2.325 1.307 8.683 1.00 26.22 120 PHE A CA 1
ATOM 829 C C . PHE A 1 120 ? 2.754 -0.062 9.220 1.00 26.19 120 PHE A C 1
ATOM 830 O O . PHE A 1 120 ? 3.662 -0.706 8.687 1.00 27.03 120 PHE A O 1
ATOM 838 N N . ASP A 1 121 ? 2.088 -0.496 10.286 1.00 26.15 121 ASP A N 1
ATOM 839 C CA . ASP A 1 121 ? 2.175 -1.860 10.818 1.00 25.96 121 ASP A CA 1
ATOM 840 C C . ASP A 1 121 ? 3.452 -2.207 11.598 1.00 24.37 121 ASP A C 1
ATOM 841 O O . ASP A 1 121 ? 3.744 -3.369 11.791 1.00 24.39 121 ASP A O 1
ATOM 846 N N . ALA A 1 122 ? 4.179 -1.192 12.061 1.00 22.93 122 ALA A N 1
ATOM 847 C CA . ALA A 1 122 ? 5.267 -1.390 13.032 1.00 21.96 122 ALA A CA 1
ATOM 848 C C . ALA A 1 122 ? 4.652 -1.702 14.384 1.00 21.78 122 ALA A C 1
ATOM 849 O O . ALA A 1 122 ? 3.574 -1.197 14.697 1.00 21.29 122 ALA A O 1
ATOM 851 N N . LYS A 1 123 ? 5.350 -2.503 15.188 1.00 21.70 123 LYS A N 1
ATOM 852 C CA . LYS A 1 123 ? 4.978 -2.712 16.596 1.00 21.36 123 LYS A CA 1
ATOM 853 C C . LYS A 1 123 ? 5.492 -1.555 17.431 1.00 20.59 123 LYS A C 1
ATOM 854 O O . LYS A 1 123 ? 4.861 -1.149 18.392 1.00 19.98 123 LYS A O 1
ATOM 860 N N . GLY A 1 124 ? 6.641 -1.007 17.044 1.00 19.13 124 GLY A N 1
ATOM 861 C CA . GLY A 1 124 ? 7.182 0.171 17.701 1.00 18.09 124 GLY A CA 1
ATOM 862 C C . GLY A 1 124 ? 8.210 0.858 16.814 1.00 17.28 124 GLY A C 1
ATOM 863 O O . GLY A 1 124 ? 8.540 0.354 15.735 1.00 17.36 124 GLY A O 1
ATOM 864 N N . ALA A 1 125 ? 8.677 2.020 17.241 1.00 16.64 125 ALA A N 1
ATOM 865 C CA . ALA A 1 125 ? 9.774 2.695 16.524 1.00 17.08 125 ALA A CA 1
ATOM 866 C C . ALA A 1 125 ? 10.511 3.678 17.424 1.00 17.30 125 ALA A C 1
ATOM 867 O O . ALA A 1 125 ? 9.909 4.280 18.311 1.00 17.66 125 ALA A O 1
ATOM 869 N N . MET A 1 126 ? 11.807 3.857 17.158 1.00 17.11 126 MET A N 1
ATOM 870 C CA . MET A 1 126 ? 12.593 4.929 17.730 1.00 16.51 126 MET A CA 1
ATOM 871 C C . MET A 1 126 ? 13.088 5.771 16.568 1.00 16.98 126 MET A C 1
ATOM 872 O O . MET A 1 126 ? 13.429 5.233 15.529 1.00 18.36 126 MET A O 1
ATOM 877 N N . ILE A 1 127 ? 13.089 7.083 16.712 1.00 17.71 127 ILE A N 1
ATOM 878 C CA . ILE A 1 127 ? 13.765 7.943 15.729 1.00 18.82 127 ILE A CA 1
ATOM 879 C C . ILE A 1 127 ? 14.790 8.813 16.482 1.00 18.97 127 ILE A C 1
ATOM 880 O O . ILE A 1 127 ? 14.436 9.725 17.247 1.00 19.16 127 ILE A O 1
ATOM 885 N N . LEU A 1 128 ? 16.057 8.501 16.245 1.00 18.07 128 LEU A N 1
ATOM 886 C CA . LEU A 1 128 ? 17.157 9.013 17.064 1.00 18.69 128 LEU A CA 1
ATOM 887 C C . LEU A 1 128 ? 17.927 10.043 16.253 1.00 18.62 128 LEU A C 1
ATOM 888 O O . LEU A 1 128 ? 17.681 10.204 15.065 1.00 17.95 128 LEU A O 1
ATOM 893 N N . THR A 1 129 ? 18.871 10.714 16.902 1.00 18.94 129 THR A N 1
ATOM 894 C CA . THR A 1 129 ? 19.773 11.619 16.213 1.00 20.67 129 THR A CA 1
ATOM 895 C C . THR A 1 129 ? 21.218 11.222 16.572 1.00 21.30 129 THR A C 1
ATOM 896 O O . THR A 1 129 ? 21.442 10.270 17.347 1.00 20.42 129 THR A O 1
ATOM 900 N N . VAL A 1 130 ? 22.188 11.905 15.962 1.00 22.38 130 VAL A N 1
ATOM 901 C CA . VAL A 1 130 ? 23.609 11.605 16.201 1.00 22.99 130 VAL A CA 1
ATOM 902 C C . VAL A 1 130 ? 24.279 12.857 16.743 1.00 23.72 130 VAL A C 1
ATOM 903 O O . VAL A 1 130 ? 24.208 13.910 16.124 1.00 23.48 130 VAL A O 1
ATOM 907 N N . LYS A 1 131 ? 24.873 12.744 17.930 1.00 24.89 131 LYS A N 1
ATOM 908 C CA . LYS A 1 131 ? 25.596 13.845 18.569 1.00 27.00 131 LYS A CA 1
ATOM 909 C C . LYS A 1 131 ? 26.911 13.314 19.148 1.00 27.05 131 LYS A C 1
ATOM 910 O O . LYS A 1 131 ? 26.915 12.287 19.825 1.00 26.07 131 LYS A O 1
ATOM 916 N N . ASP A 1 132 ? 28.017 14.018 18.884 1.00 27.65 132 ASP A N 1
ATOM 917 C CA . ASP A 1 132 ? 29.355 13.605 19.371 1.00 28.56 132 ASP A CA 1
ATOM 918 C C . ASP A 1 132 ? 29.618 12.175 18.917 1.00 27.71 132 ASP A C 1
ATOM 919 O O . ASP A 1 132 ? 30.169 11.335 19.649 1.00 27.47 132 ASP A O 1
ATOM 924 N N . ASN A 1 133 ? 29.189 11.918 17.679 1.00 26.91 133 ASN A N 1
ATOM 925 C CA . ASN A 1 133 ? 29.358 10.650 16.991 1.00 27.03 133 ASN A CA 1
ATOM 926 C C . ASN A 1 133 ? 28.734 9.442 17.688 1.00 25.85 133 ASN A C 1
ATOM 927 O O . ASN A 1 133 ? 29.156 8.321 17.481 1.00 25.04 133 ASN A O 1
ATOM 932 N N . GLU A 1 134 ? 27.693 9.686 18.480 1.00 24.49 134 GLU A N 1
ATOM 933 C CA . GLU A 1 134 ? 26.952 8.589 19.122 1.00 23.99 134 GLU A CA 1
ATOM 934 C C . GLU A 1 134 ? 25.472 8.736 18.772 1.00 21.85 134 GLU A C 1
ATOM 935 O O . GLU A 1 134 ? 24.993 9.853 18.647 1.00 21.49 134 GLU A O 1
ATOM 941 N N . ILE A 1 135 ? 24.786 7.607 18.610 1.00 20.98 135 ILE A N 1
ATOM 942 C CA . ILE A 1 135 ? 23.337 7.582 18.351 1.00 20.00 135 ILE A CA 1
ATOM 943 C C . ILE A 1 135 ? 22.655 7.838 19.689 1.00 20.17 135 ILE A C 1
ATOM 944 O O . ILE A 1 135 ? 22.879 7.107 20.670 1.00 20.20 135 ILE A O 1
ATOM 949 N N . VAL A 1 136 ? 21.833 8.875 19.734 1.00 20.07 136 VAL A N 1
ATOM 950 C CA . VAL A 1 136 ? 21.243 9.326 20.995 1.00 21.28 136 VAL A CA 1
ATOM 951 C C . VAL A 1 136 ? 19.751 9.594 20.849 1.00 21.86 136 VAL A C 1
ATOM 952 O O . VAL A 1 136 ? 19.262 9.842 19.735 1.00 20.29 136 VAL A O 1
ATOM 956 N N . PHE A 1 137 ? 19.041 9.523 21.980 1.00 23.02 137 PHE A N 1
ATOM 957 C CA . PHE A 1 137 ? 17.643 9.943 22.038 1.00 25.34 137 PHE A CA 1
ATOM 958 C C . PHE A 1 137 ? 17.553 11.455 21.948 1.00 27.23 137 PHE A C 1
ATOM 959 O O . PHE A 1 137 ? 18.350 12.157 22.558 1.00 26.58 137 PHE A O 1
ATOM 967 N N . PRO A 1 138 ? 16.611 11.966 21.142 1.00 29.78 138 PRO A N 1
ATOM 968 C CA . PRO A 1 138 ? 16.527 13.412 20.862 1.00 31.75 138 PRO A CA 1
ATOM 969 C C . PRO A 1 138 ? 16.161 14.359 22.024 1.00 33.60 138 PRO A C 1
ATOM 970 O O . PRO A 1 138 ? 16.532 15.539 21.983 1.00 34.63 138 PRO A O 1
ATOM 974 N N . GLU A 1 139 ? 15.445 13.881 23.037 1.00 35.01 139 GLU A N 1
ATOM 975 C CA . GLU A 1 139 ? 15.033 14.770 24.133 1.00 36.56 139 GLU A CA 1
ATOM 976 C C . GLU A 1 139 ? 16.216 15.091 25.061 1.00 35.86 139 GLU A C 1
ATOM 977 O O . GLU A 1 139 ? 16.522 16.262 25.331 1.00 36.36 139 GLU A O 1
ATOM 983 N N . ASP A 1 140 ? 16.880 14.042 25.528 1.00 34.73 140 ASP A N 1
ATOM 984 C CA . ASP A 1 140 ? 17.852 14.144 26.609 1.00 33.62 140 ASP A CA 1
ATOM 985 C C . ASP A 1 140 ? 19.249 13.781 26.152 1.00 33.21 140 ASP A C 1
ATOM 986 O O . ASP A 1 140 ? 20.220 13.913 26.917 1.00 32.97 140 ASP A O 1
ATOM 991 N N . PHE A 1 141 ? 19.348 13.299 24.914 1.00 32.30 141 PHE A N 1
ATOM 992 C CA . PHE A 1 141 ? 20.639 12.962 24.302 1.00 31.94 141 PHE A CA 1
ATOM 993 C C . PHE A 1 141 ? 21.366 11.788 24.976 1.00 31.62 141 PHE A C 1
ATOM 994 O O . PHE A 1 141 ? 22.584 11.655 24.878 1.00 31.19 141 PHE A O 1
ATOM 1002 N N . ARG A 1 142 ? 20.605 10.915 25.632 1.00 31.16 142 ARG A N 1
ATOM 1003 C CA . ARG A 1 142 ? 21.154 9.672 26.169 1.00 31.14 142 ARG A CA 1
ATOM 1004 C C . ARG A 1 142 ? 21.442 8.677 25.033 1.00 29.84 142 ARG A C 1
ATOM 1005 O O . ARG A 1 142 ? 20.689 8.615 24.045 1.00 28.37 142 ARG A O 1
ATOM 1013 N N . PRO A 1 143 ? 22.544 7.912 25.139 1.00 28.87 143 PRO A N 1
ATOM 1014 C CA . PRO A 1 143 ? 22.847 6.983 24.055 1.00 27.95 143 PRO A CA 1
ATOM 1015 C C . PRO A 1 143 ? 21.872 5.837 23.954 1.00 27.13 143 PRO A C 1
ATOM 1016 O O . PRO A 1 143 ? 21.418 5.303 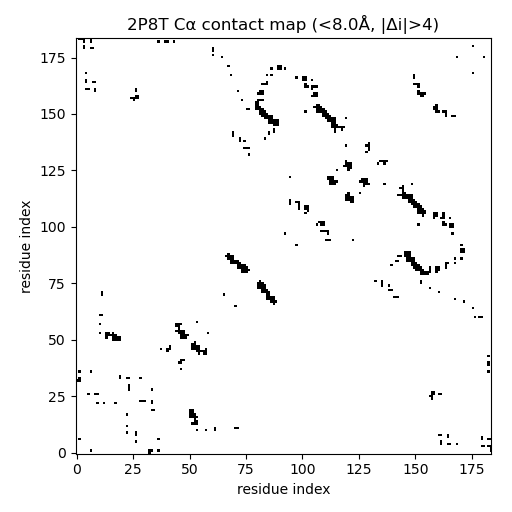24.976 1.00 26.89 143 PRO A O 1
ATOM 1020 N N . LEU A 1 144 ? 21.533 5.493 22.716 1.00 25.52 144 LEU A N 1
ATOM 1021 C CA . LEU A 1 144 ? 20.847 4.249 22.383 1.00 24.64 144 LEU A CA 1
ATOM 1022 C C . LEU A 1 144 ? 21.482 2.986 22.987 1.00 24.68 144 LEU A C 1
ATOM 1023 O O . LEU A 1 144 ? 20.776 2.081 23.407 1.00 23.73 144 LEU A O 1
ATOM 1028 N N . LYS A 1 145 ? 22.815 2.897 22.978 1.00 25.23 145 LYS A N 1
ATOM 1029 C CA . LYS A 1 145 ? 23.482 1.642 23.364 1.00 26.07 145 LYS A CA 1
ATOM 1030 C C . LYS A 1 145 ? 23.286 1.254 24.842 1.00 26.02 145 LYS A C 1
ATOM 1031 O O . LYS A 1 145 ? 23.526 0.096 25.238 1.00 25.99 145 LYS A O 1
ATOM 1037 N N . GLU A 1 146 ? 22.846 2.212 25.648 1.00 25.64 146 GLU A N 1
ATOM 1038 C CA . GLU A 1 146 ? 22.518 1.942 27.050 1.00 26.67 146 GLU A CA 1
ATOM 1039 C C . GLU A 1 146 ? 21.278 1.069 27.179 1.00 25.61 146 GLU A C 1
ATOM 1040 O O . GLU A 1 146 ? 21.189 0.242 28.081 1.00 26.68 146 GLU A O 1
ATOM 1046 N N . MET A 1 147 ? 20.327 1.247 26.263 1.00 23.65 147 MET A N 1
ATOM 1047 C CA . MET A 1 147 ? 19.099 0.442 26.260 1.00 21.04 147 MET A CA 1
ATOM 1048 C C . MET A 1 147 ? 19.208 -0.736 25.310 1.00 21.28 147 MET A C 1
ATOM 1049 O O . MET A 1 147 ? 18.702 -1.813 25.614 1.00 20.09 147 MET A O 1
ATOM 1054 N N . TYR A 1 148 ? 19.828 -0.523 24.135 1.00 21.00 148 TYR A N 1
ATOM 1055 C CA . TYR A 1 148 ? 19.882 -1.543 23.074 1.00 21.09 148 TYR A CA 1
ATOM 1056 C C . TYR A 1 148 ? 21.287 -1.724 22.471 1.00 22.12 148 TYR A C 1
ATOM 1057 O O . TYR A 1 148 ? 21.545 -1.344 21.321 1.00 20.31 148 TYR A O 1
ATOM 1066 N N . PRO A 1 149 ? 22.188 -2.354 23.245 1.00 22.33 149 PRO A N 1
ATOM 1067 C CA . PRO A 1 149 ? 23.590 -2.443 22.824 1.00 23.17 149 PRO A CA 1
ATOM 1068 C C . PRO A 1 149 ? 23.838 -3.249 21.542 1.00 23.40 149 PRO A C 1
ATOM 1069 O O . PRO A 1 149 ? 24.683 -2.862 20.738 1.00 24.02 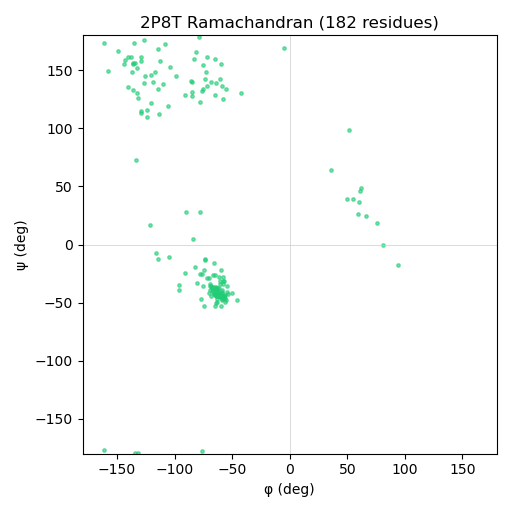149 PRO A O 1
ATOM 1073 N N . GLU A 1 150 ? 23.128 -4.353 21.351 1.00 23.97 150 GLU A N 1
ATOM 1074 C CA . GLU A 1 150 ? 23.291 -5.153 20.145 1.00 25.22 150 GLU A CA 1
ATOM 1075 C C . GLU A 1 150 ? 22.752 -4.443 18.893 1.00 25.34 150 GLU A C 1
ATOM 1076 O O . GLU A 1 150 ? 23.332 -4.554 17.801 1.00 24.81 150 GLU A O 1
ATOM 1082 N N . VAL A 1 151 ? 21.663 -3.694 19.060 1.00 23.88 151 VAL A N 1
ATOM 1083 C CA . VAL A 1 151 ? 21.105 -2.903 17.962 1.00 23.63 151 VAL A CA 1
ATOM 1084 C C . VAL A 1 151 ? 22.076 -1.812 17.524 1.00 23.54 151 VAL A C 1
ATOM 1085 O O . VAL A 1 151 ? 22.393 -1.704 16.342 1.00 24.50 151 VAL A O 1
ATOM 1089 N N . ALA A 1 152 ? 22.527 -1.006 18.482 1.00 24.18 152 ALA A N 1
ATOM 1090 C CA . ALA A 1 152 ? 23.447 0.102 18.233 1.00 24.30 152 ALA A CA 1
ATOM 1091 C C . ALA A 1 152 ? 24.711 -0.368 17.506 1.00 25.68 152 ALA A C 1
ATOM 1092 O O . ALA A 1 152 ? 25.189 0.290 16.565 1.00 23.94 152 ALA A O 1
ATOM 1094 N N . LYS A 1 153 ? 25.215 -1.528 17.913 1.00 26.65 153 LYS A N 1
ATOM 1095 C CA . LYS A 1 153 ? 26.467 -2.044 17.344 1.00 28.54 153 LYS A CA 1
ATOM 1096 C C . LYS A 1 153 ? 26.376 -2.389 15.855 1.00 27.80 153 LYS A C 1
ATOM 1097 O O . LYS A 1 153 ? 27.385 -2.355 15.146 1.00 28.11 153 LYS A O 1
ATOM 1103 N N . LYS A 1 154 ? 25.169 -2.710 15.389 1.00 27.28 154 LYS A N 1
ATOM 1104 C CA . LYS A 1 154 ? 24.919 -3.073 13.997 1.00 26.60 154 LYS A CA 1
ATOM 1105 C C . LYS A 1 154 ? 24.750 -1.876 13.068 1.00 25.23 154 LYS A C 1
ATOM 1106 O O . LYS A 1 154 ? 24.865 -2.010 11.847 1.00 25.56 154 LYS A O 1
ATOM 1112 N N . ILE A 1 155 ? 24.458 -0.719 13.646 1.00 23.53 155 ILE A N 1
ATOM 1113 C CA . ILE A 1 155 ? 24.169 0.464 12.863 1.00 22.43 155 ILE A CA 1
ATOM 1114 C C . ILE A 1 155 ? 25.483 1.154 12.486 1.00 22.94 155 ILE A C 1
ATOM 1115 O O . ILE A 1 155 ? 26.339 1.417 13.344 1.00 23.41 155 ILE A O 1
ATOM 1120 N N . VAL A 1 156 ? 25.634 1.411 11.194 1.00 23.02 156 VAL A N 1
ATOM 1121 C CA . VAL A 1 156 ? 26.853 1.992 10.635 1.00 24.18 156 VAL A CA 1
ATOM 1122 C C . VAL A 1 156 ? 26.470 3.114 9.673 1.00 24.98 156 VAL A C 1
ATOM 1123 O O . VAL A 1 156 ? 25.278 3.397 9.487 1.00 24.20 156 VAL A O 1
ATOM 1127 N N . ASP A 1 157 ? 27.466 3.751 9.055 1.00 25.11 157 ASP A N 1
ATOM 1128 C CA . ASP A 1 157 ? 27.206 4.763 8.022 1.00 25.98 157 ASP A CA 1
ATOM 1129 C C . ASP A 1 157 ? 26.393 5.967 8.540 1.00 26.06 157 ASP A C 1
ATOM 1130 O O . ASP A 1 157 ? 25.439 6.414 7.891 1.00 25.06 157 ASP A O 1
ATOM 1135 N N . TYR A 1 158 ? 26.770 6.498 9.704 1.00 26.36 158 TYR A N 1
ATOM 1136 C CA . TYR A 1 158 ? 26.144 7.735 10.219 1.00 26.71 158 TYR A CA 1
ATOM 1137 C C . TYR A 1 158 ? 27.167 8.807 10.646 1.00 27.56 158 TYR A C 1
ATOM 1138 O O . TYR A 1 158 ? 28.322 8.499 10.959 1.00 28.08 158 TYR A O 1
ATOM 1147 N N . GLU A 1 159 ? 26.711 10.052 10.682 1.00 27.70 159 GLU A N 1
ATOM 1148 C CA . GLU A 1 159 ? 27.532 11.189 11.109 1.00 28.76 159 GLU A CA 1
ATOM 1149 C C . GLU A 1 159 ? 26.667 12.116 11.932 1.00 27.41 159 GLU A C 1
ATOM 1150 O O . GLU A 1 159 ? 25.436 12.059 11.839 1.00 26.83 159 GLU A O 1
ATOM 1156 N N . ASP A 1 160 ? 27.307 12.985 12.718 1.00 25.88 160 ASP A N 1
ATOM 1157 C CA . ASP A 1 160 ? 26.609 14.006 13.496 1.00 25.37 160 ASP A CA 1
ATOM 1158 C C . ASP A 1 160 ? 25.490 14.681 12.723 1.00 23.93 160 ASP A C 1
ATOM 1159 O O . ASP A 1 160 ? 25.681 15.159 11.598 1.00 23.48 160 ASP A O 1
ATOM 1164 N N . GLY A 1 161 ? 24.327 14.739 13.348 1.00 22.65 161 GLY A N 1
ATOM 1165 C CA . GLY A 1 161 ? 23.193 15.413 12.762 1.00 21.68 161 GLY A CA 1
ATOM 1166 C C . GLY A 1 161 ? 22.277 14.496 11.981 1.00 20.53 161 GLY A C 1
ATOM 1167 O O . GLY A 1 161 ? 21.138 14.863 11.696 1.00 20.29 161 GLY A O 1
ATOM 1168 N N . ASP A 1 162 ? 22.773 13.320 11.612 1.00 19.62 162 ASP A N 1
ATOM 1169 C CA . ASP A 1 162 ? 21.953 12.367 10.896 1.00 19.88 162 ASP A CA 1
ATOM 1170 C C . ASP A 1 162 ? 20.815 11.912 11.829 1.00 19.10 162 ASP A C 1
ATOM 1171 O O . ASP A 1 162 ? 20.901 12.053 13.057 1.00 19.50 162 ASP A O 1
ATOM 1176 N N . ALA A 1 163 ? 19.755 11.389 11.235 1.00 18.37 163 ALA A N 1
ATOM 1177 C CA . ALA A 1 163 ? 18.676 10.745 11.990 1.00 17.59 163 ALA A CA 1
ATOM 1178 C C . ALA A 1 163 ? 18.820 9.246 11.842 1.00 16.93 163 ALA A C 1
ATOM 1179 O O . ALA A 1 163 ? 19.378 8.758 10.856 1.00 17.26 163 ALA A O 1
ATOM 1181 N N . VAL A 1 164 ? 18.351 8.503 12.833 1.00 16.62 164 VAL A N 1
ATOM 1182 C CA . VAL A 1 164 ? 18.431 7.054 12.758 1.00 16.03 164 VAL A CA 1
ATOM 1183 C C . VAL A 1 164 ? 17.048 6.499 13.052 1.00 16.72 164 VAL A C 1
ATOM 1184 O O . VAL A 1 164 ? 16.547 6.638 14.178 1.00 17.04 164 VAL A O 1
ATOM 1188 N N . ILE A 1 165 ? 16.432 5.895 12.047 1.00 16.52 165 ILE A N 1
ATOM 1189 C CA . ILE A 1 165 ? 15.090 5.309 12.190 1.00 16.82 165 ILE A CA 1
ATOM 1190 C C . ILE A 1 165 ? 15.282 3.891 12.595 1.00 16.38 165 ILE A C 1
ATOM 1191 O O . ILE A 1 165 ? 16.022 3.169 11.928 1.00 16.97 165 ILE A O 1
ATOM 1196 N N . ILE A 1 166 ? 14.616 3.469 13.670 1.00 15.57 166 ILE A N 1
ATOM 1197 C CA . ILE A 1 166 ? 14.608 2.038 14.021 1.00 15.88 166 ILE A CA 1
ATOM 1198 C C . ILE A 1 166 ? 13.176 1.592 14.239 1.00 16.06 166 ILE A C 1
ATOM 1199 O O . ILE A 1 166 ? 12.520 2.073 15.153 1.00 16.82 166 ILE A O 1
ATOM 1204 N N . THR A 1 167 ? 12.693 0.699 13.385 1.00 16.71 167 THR A N 1
ATOM 1205 C CA . THR A 1 167 ? 11.348 0.124 13.578 1.00 16.22 167 THR A CA 1
ATOM 1206 C C . THR A 1 167 ? 11.452 -1.354 13.924 1.00 17.25 167 THR A C 1
ATOM 1207 O O . THR A 1 167 ? 12.456 -2.022 13.587 1.00 17.30 167 THR A O 1
ATOM 1211 N N . TRP A 1 168 ? 10.407 -1.888 14.555 1.00 17.56 168 TRP A N 1
ATOM 1212 C CA . TRP A 1 168 ? 10.302 -3.336 14.722 1.00 18.44 168 TRP A CA 1
ATOM 1213 C C . TRP A 1 168 ? 8.856 -3.744 14.588 1.00 18.96 168 TRP A C 1
ATOM 1214 O O . TRP A 1 168 ? 7.963 -2.913 14.721 1.00 18.71 168 TRP A O 1
ATOM 1225 N N . ALA A 1 169 ? 8.631 -5.013 14.277 1.00 20.46 169 ALA A N 1
ATOM 1226 C CA . ALA A 1 169 ? 7.296 -5.470 13.904 1.00 22.18 169 ALA A CA 1
ATOM 1227 C C . ALA A 1 169 ? 7.217 -6.981 14.046 1.00 23.26 169 ALA A C 1
ATOM 1228 O O . ALA A 1 169 ? 8.179 -7.618 14.479 1.00 23.36 169 ALA A O 1
ATOM 1230 N N . GLU A 1 170 ? 6.075 -7.551 13.680 1.00 25.17 170 GLU A N 1
ATOM 1231 C CA . GLU A 1 170 ? 5.874 -8.996 13.780 1.00 27.01 170 GLU A CA 1
ATOM 1232 C C . GLU A 1 170 ? 6.680 -9.747 12.729 1.00 27.25 170 GLU A C 1
ATOM 1233 O O . GLU A 1 170 ? 7.086 -10.890 12.954 1.00 28.07 170 GLU A O 1
ATOM 1239 N N . THR A 1 171 ? 6.919 -9.098 11.590 1.00 27.36 171 THR A N 1
ATOM 1240 C CA . THR A 1 171 ? 7.663 -9.712 10.488 1.00 27.69 171 THR A CA 1
ATOM 1241 C C . THR A 1 171 ? 8.721 -8.732 9.990 1.00 27.58 171 THR A C 1
ATOM 1242 O O . THR A 1 171 ? 8.538 -7.526 10.132 1.00 27.27 171 THR A O 1
ATOM 1246 N N . PRO A 1 172 ? 9.835 -9.246 9.427 1.00 27.85 172 PRO A N 1
ATOM 1247 C CA . PRO A 1 172 ? 10.816 -8.371 8.795 1.00 27.54 172 PRO A CA 1
ATOM 1248 C C . PRO A 1 172 ? 10.215 -7.456 7.720 1.00 26.78 172 PRO A C 1
ATOM 1249 O O . PRO A 1 172 ? 10.644 -6.311 7.593 1.00 26.92 172 PRO A O 1
ATOM 1253 N N . ALA A 1 173 ? 9.228 -7.943 6.967 1.00 25.97 173 ALA A N 1
ATOM 1254 C CA . ALA A 1 173 ? 8.643 -7.149 5.885 1.00 24.94 173 ALA A CA 1
ATOM 1255 C C . ALA A 1 173 ? 7.932 -5.921 6.428 1.00 24.16 173 ALA A C 1
ATOM 1256 O O . ALA A 1 173 ? 8.058 -4.820 5.880 1.00 23.92 173 ALA A O 1
ATOM 1258 N N . LYS A 1 174 ? 7.194 -6.111 7.518 1.00 22.74 174 LYS A N 1
ATOM 1259 C CA . LYS A 1 174 ? 6.509 -4.992 8.157 1.00 21.97 174 LYS A CA 1
ATOM 1260 C C . LYS A 1 174 ? 7.498 -3.996 8.759 1.00 20.65 174 LYS A C 1
ATOM 1261 O O . LYS A 1 174 ? 7.266 -2.803 8.666 1.00 19.21 174 LYS A O 1
ATOM 1267 N N . ALA A 1 175 ? 8.574 -4.485 9.370 1.00 20.35 175 ALA A N 1
ATOM 1268 C CA . ALA A 1 175 ? 9.651 -3.589 9.855 1.00 19.81 175 ALA A CA 1
ATOM 1269 C C . ALA A 1 175 ? 10.264 -2.788 8.700 1.00 19.63 175 ALA A C 1
ATOM 1270 O O . ALA A 1 175 ? 10.519 -1.585 8.820 1.00 19.28 175 ALA A O 1
ATOM 1272 N N . LEU A 1 176 ? 10.525 -3.467 7.587 1.00 19.49 176 LEU A N 1
ATOM 1273 C CA . LEU A 1 176 ? 11.133 -2.806 6.435 1.00 19.53 176 LEU A CA 1
ATOM 1274 C C . LEU A 1 176 ? 10.213 -1.733 5.877 1.00 19.54 176 LEU A C 1
ATOM 1275 O O . LEU A 1 176 ? 10.640 -0.594 5.661 1.00 18.77 176 LEU A O 1
ATOM 1280 N N . LYS A 1 177 ? 8.956 -2.107 5.644 1.00 19.31 177 LYS A N 1
ATOM 1281 C CA . LYS A 1 177 ? 7.965 -1.200 5.063 1.00 21.59 177 LYS A CA 1
ATOM 1282 C C . LYS A 1 177 ? 7.737 0.033 5.939 1.00 19.83 177 LYS A C 1
ATOM 1283 O O . LYS A 1 177 ? 7.692 1.164 5.438 1.00 19.57 177 LYS A O 1
ATOM 1289 N N . SER A 1 178 ? 7.609 -0.180 7.245 1.00 18.42 178 SER A N 1
ATOM 1290 C CA . SER A 1 178 ? 7.362 0.932 8.157 1.00 17.52 178 SER A CA 1
ATOM 1291 C C . SER A 1 178 ? 8.585 1.848 8.273 1.00 17.05 178 SER A C 1
ATOM 1292 O O . SER A 1 178 ? 8.437 3.077 8.332 1.00 16.26 178 SER A O 1
ATOM 1295 N N . ALA A 1 179 ? 9.783 1.264 8.298 1.00 16.10 179 ALA A N 1
ATOM 1296 C CA . ALA A 1 179 ? 11.015 2.093 8.330 1.00 16.15 179 ALA A CA 1
ATOM 1297 C C . ALA A 1 179 ? 11.120 2.955 7.058 1.00 16.01 179 ALA A C 1
ATOM 1298 O O . ALA A 1 179 ? 11.439 4.149 7.127 1.00 16.14 179 ALA A O 1
ATOM 1300 N N . ILE A 1 180 ? 10.832 2.356 5.902 1.00 16.32 180 ILE A N 1
ATOM 1301 C CA . ILE A 1 180 ? 10.851 3.093 4.638 1.00 16.59 180 ILE A CA 1
ATOM 1302 C C . ILE A 1 180 ? 9.781 4.189 4.644 1.00 16.63 180 ILE A C 1
ATOM 1303 O O . ILE A 1 180 ? 10.013 5.290 4.172 1.00 15.29 180 ILE A O 1
ATOM 1308 N N . HIS A 1 181 ? 8.615 3.901 5.224 1.00 16.57 181 HIS A N 1
ATOM 1309 C CA . HIS A 1 181 ? 7.590 4.9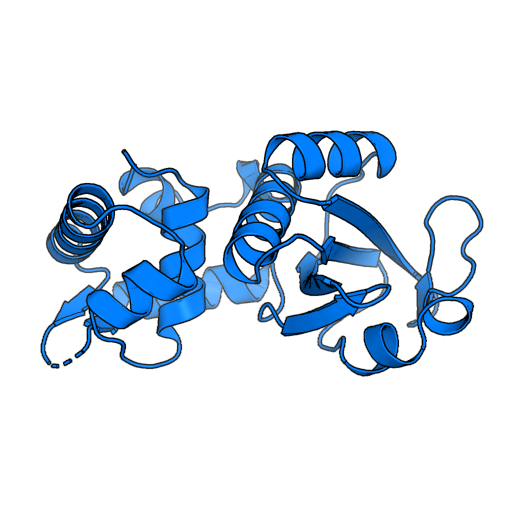45 5.334 1.00 17.61 181 HIS A CA 1
ATOM 1310 C C . HIS A 1 181 ? 8.123 6.185 6.085 1.00 17.31 181 HIS A C 1
ATOM 1311 O O . HIS A 1 181 ? 7.933 7.304 5.650 1.00 16.38 181 HIS A O 1
ATOM 1318 N N . VAL A 1 182 ? 8.796 5.966 7.217 1.00 17.26 182 VAL A N 1
ATOM 1319 C CA . VAL A 1 182 ? 9.388 7.067 8.001 1.00 16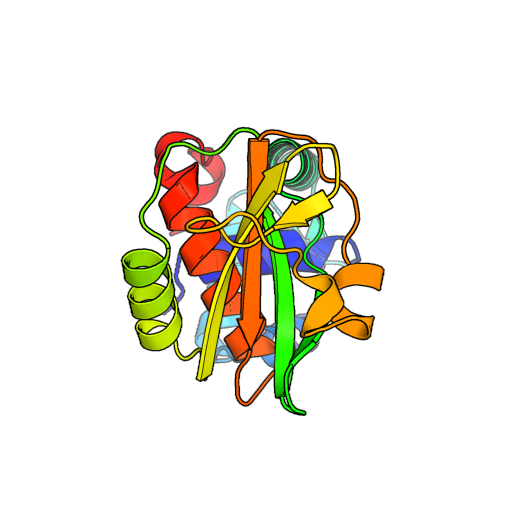.99 182 VAL A CA 1
ATOM 1320 C C . VAL A 1 182 ? 10.469 7.808 7.207 1.00 17.45 182 VAL A C 1
ATOM 1321 O O . VAL A 1 182 ? 10.510 9.048 7.164 1.00 17.04 182 VAL A O 1
ATOM 1325 N N . ALA A 1 183 ? 11.336 7.035 6.541 1.00 17.72 183 ALA A N 1
ATOM 1326 C CA . ALA A 1 183 ? 12.360 7.589 5.658 1.00 18.23 183 ALA A CA 1
ATOM 1327 C C . ALA A 1 183 ? 11.753 8.490 4.591 1.00 18.69 183 ALA A C 1
ATOM 1328 O O . ALA A 1 183 ? 12.227 9.635 4.344 1.00 18.24 183 ALA A O 1
ATOM 1330 N N . TYR A 1 184 ? 10.692 7.978 3.960 1.00 18.59 184 TYR A N 1
ATOM 1331 C CA . TYR A 1 184 ? 9.961 8.744 2.944 1.00 19.99 184 TYR A CA 1
ATOM 1332 C C . TYR A 1 184 ? 9.367 10.054 3.481 1.00 19.68 184 TYR A C 1
ATOM 1333 O O . TYR A 1 184 ? 9.483 11.098 2.822 1.00 20.19 184 TYR A O 1
ATOM 1342 N N . ILE A 1 185 ? 8.760 10.034 4.671 1.00 19.88 185 ILE A N 1
ATOM 1343 C CA . ILE A 1 185 ? 8.273 11.297 5.279 1.00 20.53 185 ILE A CA 1
ATOM 1344 C C . ILE A 1 185 ? 9.416 12.322 5.412 1.00 20.98 185 ILE A C 1
ATOM 1345 O O . ILE A 1 185 ? 9.271 13.504 5.082 1.00 20.06 185 ILE A O 1
ATOM 1350 N N . LEU A 1 186 ? 10.567 11.867 5.904 1.00 20.85 186 LEU A N 1
ATOM 1351 C CA . LEU A 1 186 ? 11.689 12.767 6.175 1.00 21.54 186 LEU A CA 1
ATOM 1352 C C . LEU A 1 186 ? 12.359 13.340 4.922 1.00 22.42 186 LEU A C 1
ATOM 1353 O O . LEU A 1 186 ? 12.932 14.455 4.949 1.00 23.54 186 LEU A O 1
ATOM 1358 N N . LYS A 1 187 ? 12.296 12.581 3.830 1.00 22.97 187 LYS A N 1
ATOM 1359 C CA . LYS A 1 187 ? 13.007 12.931 2.594 1.00 23.75 187 LYS A CA 1
ATOM 1360 C C . LYS A 1 187 ? 12.090 13.102 1.366 1.00 24.80 187 LYS A C 1
ATOM 1361 O O . LYS A 1 187 ? 12.564 13.089 0.219 1.00 24.03 187 LYS A O 1
ATOM 1367 N N . LYS A 1 188 ? 10.792 13.269 1.638 1.00 26.45 188 LYS A N 1
ATOM 1368 C CA . LYS A 1 188 ? 9.724 13.377 0.630 1.00 28.85 188 LYS A CA 1
ATOM 1369 C C . LYS A 1 188 ? 10.082 14.318 -0.528 1.00 29.64 188 LYS A C 1
ATOM 1370 O O . LYS A 1 188 ? 9.911 13.975 -1.701 1.00 30.21 188 LYS A O 1
ATOM 1376 N N . GLU A 1 189 ? 10.577 15.503 -0.189 1.00 31.52 189 GLU A N 1
ATOM 1377 C CA . GLU A 1 189 ? 10.879 16.527 -1.188 1.00 32.21 189 GLU A CA 1
ATOM 1378 C C . GLU A 1 189 ? 12.137 16.203 -1.998 1.00 31.76 189 GLU A C 1
ATOM 1379 O O . GLU A 1 189 ? 12.397 16.828 -3.025 1.00 32.07 189 GLU A O 1
ATOM 1385 N N . GLU A 1 190 ? 12.923 15.233 -1.538 1.00 30.55 190 GLU A N 1
ATOM 1386 C CA . GLU A 1 190 ? 14.189 14.928 -2.189 1.00 30.34 190 GLU A CA 1
ATOM 1387 C C . GLU A 1 190 ? 14.157 13.654 -3.023 1.00 28.98 190 GLU A C 1
ATOM 1388 O O . GLU A 1 190 ? 15.106 13.378 -3.756 1.00 29.63 190 GLU A O 1
ATOM 1394 N N . ILE A 1 191 ? 13.086 12.872 -2.887 1.00 27.90 191 ILE A N 1
ATOM 1395 C CA . ILE A 1 191 ? 12.907 11.632 -3.642 1.00 27.10 191 ILE A CA 1
ATOM 1396 C C . ILE A 1 191 ? 12.785 11.981 -5.129 1.00 27.22 191 ILE A C 1
ATOM 1397 O O . ILE A 1 191 ? 11.989 12.850 -5.484 1.00 27.15 191 ILE A O 1
ATOM 1402 N N . THR A 1 192 ? 13.580 11.319 -5.971 1.00 27.22 192 THR A N 1
ATOM 1403 C CA . THR A 1 192 ? 13.641 11.609 -7.423 1.00 27.75 192 THR A CA 1
ATOM 1404 C C . THR A 1 192 ? 12.288 11.389 -8.108 1.00 27.07 192 THR A C 1
ATOM 1405 O O . THR A 1 192 ? 11.561 10.453 -7.749 1.00 27.06 192 THR A O 1
ATOM 1409 N N . PRO A 1 193 ? 11.943 12.246 -9.093 1.00 26.94 193 PRO A N 1
ATOM 1410 C CA . PRO A 1 193 ? 10.718 12.003 -9.870 1.00 27.33 193 PRO A CA 1
ATOM 1411 C C . PRO A 1 193 ? 10.689 10.640 -10.569 1.00 27.52 193 PRO A C 1
ATOM 1412 O O . PRO A 1 193 ? 9.609 10.094 -10.796 1.00 26.58 193 PRO A O 1
AT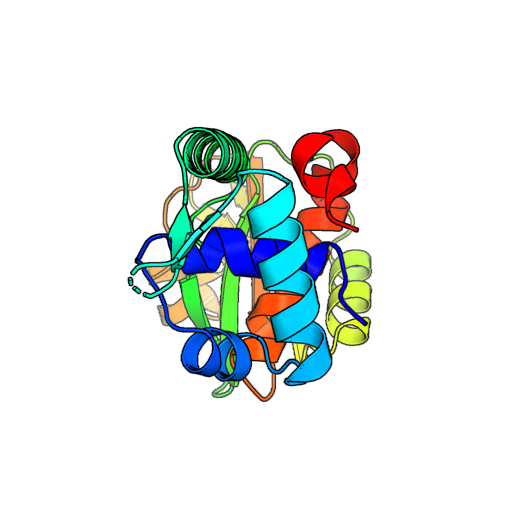OM 1416 N N . GLU A 1 194 ? 11.864 10.101 -10.903 1.00 27.26 194 GLU A N 1
ATOM 1417 C CA . GLU A 1 194 ? 11.957 8.811 -11.566 1.00 28.18 194 GLU A CA 1
ATOM 1418 C C . GLU A 1 194 ? 11.349 7.702 -10.717 1.00 27.53 194 GLU A C 1
ATOM 1419 O O . GLU A 1 194 ? 10.822 6.739 -11.250 1.00 27.89 194 GLU A O 1
ATOM 1425 N N . ILE A 1 195 ? 11.432 7.844 -9.393 1.00 27.33 195 ILE A N 1
ATOM 1426 C CA . ILE A 1 195 ? 10.798 6.900 -8.476 1.00 26.34 195 ILE A CA 1
ATOM 1427 C C . ILE A 1 195 ? 9.291 7.154 -8.402 1.00 26.06 195 ILE A C 1
ATOM 1428 O O . ILE A 1 195 ? 8.485 6.224 -8.470 1.00 25.76 195 ILE A O 1
ATOM 1433 N N . LEU A 1 196 ? 8.919 8.414 -8.248 1.00 25.96 196 LEU A N 1
ATOM 1434 C CA . LEU A 1 196 ? 7.503 8.800 -8.200 1.00 26.73 196 LEU A CA 1
ATOM 1435 C C . LEU A 1 196 ? 6.761 8.363 -9.465 1.00 27.19 196 LEU A C 1
ATOM 1436 O O . LEU A 1 196 ? 5.570 8.039 -9.403 1.00 27.85 196 LEU A O 1
ATOM 1441 N N . GLU A 1 197 ? 7.466 8.329 -10.603 1.00 26.70 197 GLU A N 1
ATOM 1442 C CA . GLU A 1 197 ? 6.884 7.875 -11.882 1.00 26.66 197 GLU A CA 1
ATOM 1443 C C . GLU A 1 197 ? 6.357 6.430 -11.842 1.00 25.13 197 GLU A C 1
ATOM 1444 O O . GLU A 1 197 ? 5.518 6.037 -12.654 1.00 24.14 197 GLU A O 1
ATOM 1450 N N . VAL A 1 198 ? 6.859 5.633 -10.907 1.00 24.07 198 VAL A N 1
ATOM 1451 C CA . VAL A 1 198 ? 6.488 4.223 -10.839 1.00 22.95 198 VAL A CA 1
ATOM 1452 C C . VAL A 1 198 ? 5.074 4.027 -10.241 1.00 24.26 198 VAL A C 1
ATOM 1453 O O . VAL A 1 198 ? 4.394 3.026 -10.498 1.00 22.80 198 VAL A O 1
ATOM 1457 N N . VAL A 1 199 ? 4.617 4.979 -9.433 1.00 25.29 199 VAL A N 1
ATOM 1458 C CA . VAL A 1 199 ? 3.306 4.803 -8.823 1.00 26.94 199 VAL A CA 1
ATOM 1459 C C . VAL A 1 199 ? 2.212 5.305 -9.766 1.00 27.38 199 VAL A C 1
ATOM 1460 O O . VAL A 1 199 ? 2.392 6.316 -10.440 1.00 28.40 199 VAL A O 1
#

Foldseek 3Di:
DDDLLLLVVVLLVQPDQAALVVSCVLQVDDSVVSVLLVVLCVVLQQWDVPSIHGGPNVVVQSVLVCVQKPRWDWDADPRFIKIKMKGPQWDDDDQVVLQVQLVVLAFPTKGKFFADPRATAHDPPRHGPCVVPVRRRVRDDDDDHGIIMIMTGHNDSNSNSSSSSSSSCVRCVVPNDVSSVSSD

Solvent-accessible surface area: 9474 Å² total; per-residue (Å²): 173,36,54,18,10,4,0,2,4,0,0,9,18,5,140,98,93,11,22,80,164,89,0,25,119,124,7,87,27,47,107,45,13,2,97,73,0,1,94,79,0,36,140,30,64,0,1,103,73,191,27,20,77,25,16,157,50,0,108,105,0,12,66,115,3,45,78,28,2,6,67,30,62,33,14,70,0,108,72,69,42,4,18,1,0,1,0,42,129,24,70,149,22,126,28,113,107,10,80,59,56,0,69,152,48,91,6,92,6,9,22,5,0,26,6,116,118,91,71,9,6,20,49,159,75,103,96,32,0,97,129,105,39,70,131,6,15,167,103,8,102,78,66,124,82,44,11,0,0,0,0,0,35,0,112,39,88,7,71,0,13,51,0,0,0,25,0,2,41,67,12,19,126,156,104,8,25,102,71,0,74,101,0,108

InterPro domains:
  IPR004115 GAD-like domain superfamily [G3DSA:3.30.1360.30] (99-205)
  IPR004115 GAD-like domain superfamily [SSF55261] (97-212)
  IPR029349 Domain of unknown function DUF4443 [PF14544] (112-198)
  IPR036388 Winged helix-like DNA-binding domain superfamily [G3DSA:1.10.10.10] (15-98)
  IPR036390 Winged helix DNA-binding domain superfamily [SSF46785] (34-95)
  IPR054039 PH0730-like, N-terminal domain [PF22167] (30-89)

CATH classification: 1.10.10.10 (+1 more: 3.30.1360.30)

Organism: Pyrococcus horikoshii (strain ATCC 700860 / DSM 12428 / JCM 9974 / NBRC 100139 / OT-3) (NCBI:txid70601)

Secondary structure (DSSP, 8-state):
---HHHHHHHHHHTTS-B-HHHHHHHHT--HHHHHHHHHHHHHTTSEEE--EEE-HHHHHHHHHHHTTBPPPEEEEETTEEEEEEEESS-----HHHHHHHHHHTT-SEEEEEEEETTEEE-TTT--BGGGT-HHHHHH--S--TT-EEEEEE-SSHHHHHHHHHHHHHHHHGGGS-HHHHTT-

B-factor: mean 28.39, std 9.32, range [12.72, 102.52]

Radius of gyration: 16.1 Å; Cα contacts (8 Å, |Δi|>4): 348; chains: 1; bounding box: 31×34×46 Å

Nearest PDB structures (foldseek):
  2p8t-assembly1_A  TM=1.005E+00  e=2.691E-36  Pyrococcus horikoshii OT3
  6hhx-assembly1_A  TM=7.408E-01  e=4.486E-03  Thermus thermophilus
  6sjc-assembly1_A  TM=7.422E-01  e=5.342E-03  Thermus thermophilus
  5hso-assembly1_C  TM=7.642E-01  e=1.103E-01  Mycobacterium tuberculosis H37Rv
  2fa5-assembly1_A  TM=6.854E-01  e=1.169E-01  Xanthomonas campestris

Sequence (184 aa):
EYTVEDVLAVIFLLKEPLGRKQISERLELGEGSVRTLLRKLSHLDIIRSKGHFLTLKGKEIRDKLLSMFSEPIGVSVDGYPGIAIVVKNPPEFKSIELRDEAIKFDAKGAMILTVKDNEIVFPEDFRPLKEMYPEVAKKIVDYEDGDAVIITWAETPAKALKSAIHVAYILKKEEITPEILEVV